Protein AF-A0A6V7PHU5-F1 (afdb_monomer)

Foldseek 3Di:
DVVVQVVLVVLQVLLVVLQVVQPKDFAQKGWDQPDDVQGIFIDGNDDPVPCPALQFGIKGFPLQWQWQLNLLVDPQRNVVSVVCVVVVNDDGLVSSLLVLLLLCLDPPRSCCSLNVSDDLADPALLRDDPVRLVVCPPHPSSVVSVVVNVVLVCCCVVPNQVSSVVSNVSDPPHRPDRDDSSSSVSSNVCLVLQWAWAQAQPCVSPVPDPVVVVVVVPVPDDDDDDDDDDDDDDDDDDDDDDDDDDPDPDPDPDDDDDDDDPPRDGTDITITHGRPVSNAAADQDAQWEKDFAQCCPRPVDHNMITIGGPVSVVVVVVVVVVVDPPPPDDDDDDDDGDDDDDDDDGRHYDGDDDDDDDDD

Mean predicted aligned error: 14.16 Å

Nearest PDB structures (foldseek):
  6ox4-assembly1_A  TM=7.941E-01  e=1.328E-10  Homo sapiens
  6v62-assembly1_A  TM=7.525E-01  e=9.491E-11  Homo sapiens
  1ozv-assembly2_B  TM=7.909E-01  e=5.094E-10  Pisum sativum
  2h2j-assembly1_A  TM=8.438E-01  e=8.383E-09  Pisum sativum
  1ozv-assembly4_A  TM=7.912E-01  e=2.297E-08  Pisum sativum

Solvent-accessible surface area (backbone atoms only — not comparable to full-atom values): 22426 Å² total; per-residue (Å²): 109,69,73,56,53,56,49,51,50,52,39,47,53,47,23,53,52,50,40,43,76,65,61,30,42,67,44,55,32,50,75,44,78,61,51,93,91,59,42,58,29,31,37,72,74,54,58,81,92,72,55,90,60,89,36,58,30,33,39,31,38,52,88,64,32,53,28,37,69,52,47,44,63,32,88,79,55,6,69,61,50,41,54,37,38,77,71,66,73,44,53,60,69,52,44,43,32,51,50,50,39,42,44,72,55,39,86,82,34,89,55,41,44,59,62,71,62,48,82,91,74,63,96,50,73,84,65,47,52,71,68,65,44,54,74,35,62,94,41,70,64,36,56,51,40,54,53,48,51,52,51,52,53,49,48,35,72,78,43,49,50,62,52,46,53,59,67,45,66,77,44,97,71,66,51,90,69,80,89,51,70,66,49,53,54,46,26,49,50,48,48,80,73,32,48,39,79,40,64,39,52,54,61,72,80,51,62,72,64,74,77,61,63,64,55,73,78,53,82,81,72,85,88,89,88,88,82,89,83,89,89,88,86,81,88,88,85,83,87,86,83,89,86,80,97,68,97,63,92,72,84,78,85,78,87,76,94,75,80,98,64,90,71,84,66,72,58,46,74,41,65,24,37,39,80,70,68,51,33,40,42,76,55,81,71,47,48,23,35,71,51,65,32,69,76,12,85,84,75,72,46,53,43,18,37,32,36,31,33,46,74,37,53,56,51,49,54,53,51,52,56,73,74,38,98,79,74,88,87,85,86,80,89,83,90,87,75,81,83,82,88,86,90,80,88,59,37,8,46,64,88,86,86,85,91,87,87,84,82,136

pLDDT: mean 73.68, std 27.65, range [20.25, 98.5]

Radius of gyration: 24.49 Å; Cα contacts (8 Å, |Δi|>4): 394; chains: 1; bounding box: 58×61×69 Å

InterPro domains:
  IPR046341 SET domain superfamily [SSF82199] (11-303)
  IPR050600 SETD3/SETD6 methyltransferase [PTHR13271] (10-287)

Structure (mmCIF, N/CA/C/O backbone):
data_AF-A0A6V7PHU5-F1
#
_entry.id   AF-A0A6V7PHU5-F1
#
loop_
_atom_site.group_PDB
_atom_site.id
_atom_site.type_symbol
_atom_site.label_atom_id
_atom_site.label_alt_id
_atom_site.label_comp_id
_atom_site.label_asym_id
_atom_site.label_entity_id
_atom_site.label_seq_id
_atom_site.pdbx_PDB_ins_code
_atom_site.Cartn_x
_atom_site.Cartn_y
_atom_site.Cartn_z
_atom_site.occupancy
_atom_site.B_iso_or_equiv
_atom_site.auth_seq_id
_atom_site.auth_comp_id
_atom_site.auth_asym_id
_atom_site.auth_atom_id
_atom_site.pdbx_PDB_model_num
ATOM 1 N N . MET A 1 1 ? 17.176 10.439 17.685 1.00 59.12 1 MET A N 1
ATOM 2 C CA . MET A 1 1 ? 17.247 11.063 16.346 1.00 59.12 1 MET A CA 1
ATOM 3 C C . MET A 1 1 ? 18.273 10.377 15.452 1.00 59.12 1 MET A C 1
ATOM 5 O O . MET A 1 1 ? 17.828 9.813 14.472 1.00 59.12 1 MET A O 1
ATOM 9 N N . MET A 1 2 ? 19.579 10.328 15.770 1.00 60.38 2 MET A N 1
ATOM 10 C CA . MET A 1 2 ? 20.547 9.601 14.912 1.00 60.38 2 MET A CA 1
ATOM 11 C C . MET A 1 2 ? 20.243 8.097 14.779 1.00 60.38 2 MET A C 1
ATOM 13 O O . MET A 1 2 ? 20.109 7.617 13.667 1.00 60.38 2 MET A O 1
ATOM 17 N N . ALA A 1 3 ? 19.981 7.397 15.889 1.00 65.62 3 ALA A N 1
ATOM 18 C CA . ALA A 1 3 ? 19.665 5.962 15.861 1.00 65.62 3 ALA A CA 1
ATOM 19 C C . ALA A 1 3 ? 18.387 5.591 15.076 1.00 65.62 3 ALA A C 1
ATOM 21 O O . ALA A 1 3 ? 18.269 4.469 14.602 1.00 65.62 3 ALA A O 1
ATOM 22 N N . ASP A 1 4 ? 17.438 6.523 14.954 1.00 72.38 4 ASP A N 1
ATOM 23 C CA . ASP A 1 4 ? 16.173 6.306 14.237 1.00 72.38 4 ASP A CA 1
ATOM 24 C C . ASP A 1 4 ? 16.381 6.484 12.725 1.00 72.38 4 ASP A C 1
ATOM 26 O O . ASP A 1 4 ? 15.939 5.669 11.926 1.00 72.38 4 ASP A O 1
ATOM 30 N N . ALA A 1 5 ? 17.179 7.489 12.340 1.00 76.94 5 ALA A N 1
ATOM 31 C CA . ALA A 1 5 ? 17.596 7.695 10.956 1.00 76.94 5 ALA A CA 1
ATOM 32 C C . ALA A 1 5 ? 18.482 6.549 10.436 1.00 76.94 5 ALA A C 1
ATOM 34 O O . ALA A 1 5 ? 18.317 6.124 9.296 1.00 76.94 5 ALA A O 1
ATOM 35 N N . ASP A 1 6 ? 19.384 6.024 11.271 1.00 81.94 6 ASP A N 1
ATOM 36 C CA . ASP A 1 6 ? 20.228 4.877 10.914 1.00 81.94 6 ASP A CA 1
ATOM 37 C C . ASP A 1 6 ? 19.390 3.598 10.723 1.00 81.94 6 ASP A C 1
ATOM 39 O O . ASP A 1 6 ? 19.665 2.793 9.830 1.00 81.94 6 ASP A O 1
ATOM 43 N N . LEU A 1 7 ? 18.340 3.419 11.534 1.00 87.50 7 LEU A N 1
ATOM 44 C CA . LEU A 1 7 ? 17.407 2.300 11.407 1.00 87.50 7 LEU A CA 1
ATOM 45 C C . LEU A 1 7 ? 16.545 2.414 10.143 1.00 87.50 7 LEU A C 1
ATOM 47 O O . LEU A 1 7 ? 16.369 1.424 9.433 1.00 87.50 7 LEU A O 1
ATOM 51 N N . ASP A 1 8 ? 16.018 3.602 9.857 1.00 89.31 8 ASP A N 1
ATOM 52 C CA . ASP A 1 8 ? 15.221 3.870 8.658 1.00 89.31 8 ASP A CA 1
ATOM 53 C C . ASP A 1 8 ? 16.038 3.691 7.375 1.00 89.31 8 ASP A C 1
ATOM 55 O O . ASP A 1 8 ? 15.545 3.110 6.407 1.00 89.31 8 ASP A O 1
ATOM 59 N N . GLU A 1 9 ? 17.305 4.107 7.377 1.00 91.31 9 GLU A N 1
ATOM 60 C CA . GLU A 1 9 ? 18.215 3.857 6.259 1.00 91.31 9 GLU A CA 1
ATOM 61 C C . GLU A 1 9 ? 18.495 2.356 6.093 1.00 91.31 9 GLU A C 1
ATOM 63 O O . GLU A 1 9 ? 18.440 1.839 4.979 1.00 91.31 9 GLU A O 1
ATOM 68 N N . ALA A 1 10 ? 18.719 1.613 7.184 1.00 94.50 10 ALA A N 1
ATOM 69 C CA . ALA A 1 10 ? 18.913 0.164 7.111 1.00 94.50 10 ALA A CA 1
ATOM 70 C C . ALA A 1 10 ? 17.682 -0.560 6.534 1.00 94.50 10 ALA A C 1
ATOM 72 O O . ALA A 1 10 ? 17.822 -1.421 5.661 1.00 94.50 10 ALA A O 1
ATOM 73 N N . LYS A 1 11 ? 16.472 -0.183 6.969 1.00 95.50 11 LYS A N 1
ATOM 74 C CA . LYS A 1 11 ? 15.214 -0.704 6.409 1.00 95.50 11 LYS A CA 1
ATOM 75 C C . LYS A 1 11 ? 15.066 -0.355 4.933 1.00 95.50 11 LYS A C 1
ATOM 77 O O . LYS A 1 11 ? 14.688 -1.219 4.145 1.00 95.50 11 LYS A O 1
ATOM 82 N N . LEU A 1 12 ? 15.397 0.878 4.548 1.00 96.44 12 LEU A N 1
ATOM 83 C CA . LEU A 1 12 ? 15.360 1.313 3.156 1.00 96.44 12 LEU A CA 1
ATOM 84 C C . LEU A 1 12 ? 16.300 0.467 2.290 1.00 96.44 12 LEU A C 1
ATOM 86 O O . LEU A 1 12 ? 15.887 -0.007 1.237 1.00 96.44 12 LEU A O 1
ATOM 90 N N . GLN A 1 13 ? 17.534 0.221 2.733 1.00 96.88 13 GLN A N 1
ATOM 91 C CA . GLN A 1 13 ? 18.480 -0.614 1.986 1.00 96.88 13 GLN A CA 1
ATOM 92 C C . GLN A 1 13 ? 17.975 -2.053 1.818 1.00 96.88 13 GLN A C 1
ATOM 94 O O . GLN A 1 13 ? 18.070 -2.610 0.723 1.00 96.88 13 GLN A O 1
ATOM 99 N N . LEU A 1 14 ? 17.385 -2.640 2.865 1.00 97.62 14 LEU A N 1
ATOM 100 C CA . LEU A 1 14 ? 16.760 -3.964 2.783 1.00 97.62 14 LEU A CA 1
ATOM 101 C C . LEU A 1 14 ? 15.585 -3.979 1.799 1.00 97.62 14 LEU A C 1
ATOM 103 O O . LEU A 1 14 ? 15.479 -4.898 0.988 1.00 97.62 14 LEU A O 1
ATOM 107 N N . PHE A 1 15 ? 14.734 -2.952 1.827 1.00 98.38 15 PHE A N 1
ATOM 108 C CA . PHE A 1 15 ? 13.633 -2.805 0.880 1.00 98.38 15 PHE A CA 1
ATOM 109 C C . PHE A 1 15 ? 14.128 -2.686 -0.567 1.00 98.38 15 PHE A C 1
ATOM 111 O O . PHE A 1 15 ? 13.607 -3.369 -1.443 1.00 98.38 15 PHE A O 1
ATOM 118 N N . LEU A 1 16 ? 15.151 -1.867 -0.832 1.00 97.81 16 LEU A N 1
ATOM 119 C CA . LEU A 1 16 ? 15.702 -1.688 -2.180 1.00 97.81 16 LEU A CA 1
ATOM 120 C C . LEU A 1 16 ? 16.315 -2.987 -2.725 1.00 97.81 16 LEU A C 1
ATOM 122 O O . LEU A 1 16 ? 16.097 -3.325 -3.889 1.00 97.81 16 LEU A O 1
ATOM 126 N N . GLN A 1 17 ? 17.032 -3.739 -1.883 1.00 97.94 17 GLN A N 1
ATOM 127 C CA . GLN A 1 17 ? 17.564 -5.057 -2.245 1.00 97.94 17 GLN A CA 1
ATOM 128 C C . GLN A 1 17 ? 16.443 -6.056 -2.535 1.00 97.94 17 GLN A C 1
ATOM 130 O O . GLN A 1 17 ? 16.506 -6.780 -3.526 1.00 97.94 17 GLN A O 1
ATOM 135 N N . TRP A 1 18 ? 15.404 -6.075 -1.698 1.00 98.50 18 TRP A N 1
ATOM 136 C CA . TRP A 1 18 ? 14.235 -6.926 -1.896 1.00 98.50 18 TRP A CA 1
ATOM 137 C C . TRP A 1 18 ? 13.482 -6.574 -3.182 1.00 98.50 18 TRP A C 1
ATOM 139 O O . TRP A 1 18 ? 13.156 -7.469 -3.958 1.00 98.50 18 TRP A O 1
ATOM 149 N N . LEU A 1 19 ? 13.259 -5.286 -3.451 1.00 98.44 19 LEU A N 1
ATOM 150 C CA . LEU A 1 19 ? 12.593 -4.816 -4.664 1.00 98.44 19 LEU A CA 1
ATOM 151 C C . LEU A 1 19 ? 13.359 -5.285 -5.906 1.00 98.44 19 LEU A C 1
ATOM 153 O O . LEU A 1 19 ? 12.764 -5.860 -6.813 1.00 98.44 19 LEU A O 1
ATOM 157 N N . GLN A 1 20 ? 14.685 -5.118 -5.907 1.00 97.69 20 GLN A N 1
ATOM 158 C CA . GLN A 1 20 ? 15.542 -5.567 -7.002 1.00 97.69 20 GLN A CA 1
ATOM 159 C C . GLN A 1 20 ? 15.547 -7.091 -7.168 1.00 97.69 20 GLN A C 1
ATOM 161 O O . GLN A 1 20 ? 15.462 -7.589 -8.290 1.00 97.69 20 GLN A O 1
ATOM 166 N N . ALA A 1 21 ? 15.616 -7.842 -6.066 1.00 98.00 21 ALA A N 1
ATOM 167 C CA . ALA A 1 21 ? 15.585 -9.304 -6.091 1.00 98.00 21 ALA A CA 1
ATOM 168 C C . ALA A 1 21 ? 14.265 -9.864 -6.652 1.00 98.00 21 ALA A C 1
ATOM 170 O O . ALA A 1 21 ? 14.261 -10.955 -7.216 1.00 98.00 21 ALA A O 1
ATOM 171 N N . ASN A 1 22 ? 13.170 -9.105 -6.542 1.00 97.94 22 ASN A N 1
ATOM 172 C CA . ASN A 1 22 ? 11.853 -9.450 -7.084 1.00 97.94 22 ASN A CA 1
ATOM 173 C C . ASN A 1 22 ? 11.568 -8.801 -8.455 1.00 97.94 22 ASN A C 1
ATOM 175 O O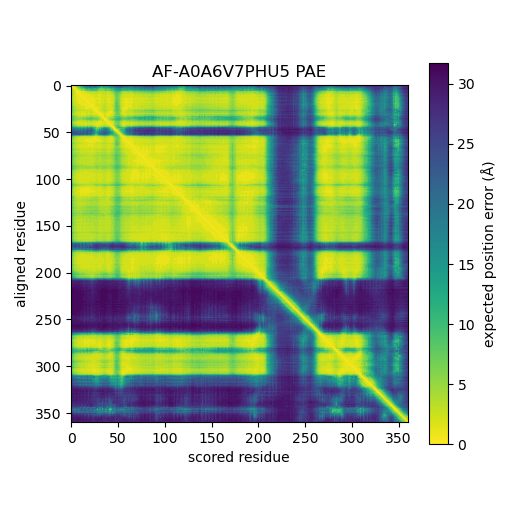 . ASN A 1 22 ? 10.419 -8.718 -8.880 1.00 97.94 22 ASN A O 1
ATOM 179 N N . GLY A 1 23 ? 12.605 -8.338 -9.163 1.00 97.50 23 GLY A N 1
ATOM 180 C CA . GLY A 1 23 ? 12.495 -7.833 -10.536 1.00 97.50 23 GLY A CA 1
ATOM 181 C C . GLY A 1 23 ? 12.097 -6.360 -10.660 1.00 97.50 23 GLY A C 1
ATOM 182 O O . GLY A 1 23 ? 11.906 -5.879 -11.774 1.00 97.50 23 GLY A O 1
ATOM 183 N N . GLY A 1 24 ? 11.985 -5.629 -9.550 1.00 97.69 24 GLY A N 1
ATOM 184 C CA . GLY A 1 24 ? 11.835 -4.179 -9.576 1.00 97.69 24 GLY A CA 1
ATOM 185 C C . GLY A 1 24 ? 13.127 -3.493 -10.028 1.00 97.69 24 GLY A C 1
ATOM 186 O O . GLY A 1 24 ? 14.218 -3.793 -9.550 1.00 97.69 24 GLY A O 1
ATOM 187 N N . GLU A 1 25 ? 13.020 -2.530 -10.935 1.00 96.50 25 GLU A N 1
ATOM 188 C CA . GLU A 1 25 ? 14.163 -1.812 -11.489 1.00 96.50 25 GLU A CA 1
ATOM 189 C C . GLU A 1 25 ? 14.069 -0.310 -11.232 1.00 96.50 25 GLU A C 1
ATOM 191 O O . GLU A 1 25 ? 13.102 0.348 -11.614 1.00 96.50 25 GLU A O 1
ATOM 196 N N . LEU A 1 26 ? 15.127 0.263 -10.659 1.00 93.12 26 LEU A N 1
ATOM 197 C CA . LEU A 1 26 ? 15.290 1.705 -10.472 1.00 93.12 26 LEU A CA 1
ATOM 198 C C . LEU A 1 26 ? 16.171 2.266 -11.597 1.00 93.12 26 LEU A C 1
ATOM 200 O O . LEU A 1 26 ? 17.396 2.136 -11.581 1.00 93.12 26 LEU A O 1
ATOM 204 N N . ARG A 1 27 ? 15.552 2.895 -12.599 1.00 91.81 27 ARG A N 1
ATOM 205 C CA . ARG A 1 27 ? 16.218 3.385 -13.818 1.00 91.81 27 ARG A CA 1
ATOM 206 C C . ARG A 1 27 ? 16.532 4.873 -13.718 1.00 91.81 27 ARG A C 1
ATOM 208 O O . ARG A 1 27 ? 15.762 5.724 -14.140 1.00 91.81 27 ARG A O 1
ATOM 215 N N . GLY A 1 28 ? 17.675 5.223 -13.137 1.00 86.69 28 GLY A N 1
ATOM 216 C CA . GLY A 1 28 ? 17.991 6.640 -12.927 1.00 86.69 28 GLY A CA 1
ATOM 217 C C . GLY A 1 28 ? 17.064 7.300 -11.895 1.00 86.69 28 GLY A C 1
ATOM 218 O O . GLY A 1 28 ? 16.821 8.508 -11.962 1.00 86.69 28 GLY A O 1
ATOM 219 N N . SER A 1 29 ? 16.561 6.508 -10.945 1.00 91.75 29 SER A N 1
ATOM 220 C CA . SER A 1 29 ? 15.842 6.960 -9.757 1.00 91.75 29 SER A CA 1
ATOM 221 C C . SER A 1 29 ? 16.346 6.258 -8.496 1.00 91.75 29 SER A C 1
ATOM 223 O O . SER A 1 29 ? 17.157 5.336 -8.559 1.00 91.75 29 SER A O 1
ATOM 225 N N . THR A 1 30 ? 15.907 6.743 -7.339 1.00 93.56 30 THR A N 1
ATOM 226 C CA . THR A 1 30 ? 16.123 6.123 -6.030 1.00 93.56 30 THR A CA 1
ATOM 227 C C . THR A 1 30 ? 15.024 6.565 -5.062 1.00 93.56 30 THR A C 1
ATOM 229 O O . THR A 1 30 ? 14.343 7.563 -5.313 1.00 93.56 30 THR A O 1
ATOM 232 N N . ILE A 1 31 ? 14.858 5.858 -3.947 1.00 94.31 31 ILE A N 1
ATOM 233 C CA . ILE A 1 31 ? 13.959 6.248 -2.856 1.00 94.31 31 ILE A CA 1
ATOM 234 C C . ILE A 1 31 ? 14.806 6.825 -1.727 1.00 94.31 31 ILE A C 1
ATOM 236 O O . ILE A 1 31 ? 15.869 6.298 -1.418 1.00 94.31 31 ILE A O 1
ATOM 240 N N . ARG A 1 32 ? 14.367 7.940 -1.136 1.00 91.81 32 ARG A N 1
ATOM 241 C CA . ARG A 1 32 ? 15.065 8.588 -0.014 1.00 91.81 32 ARG A CA 1
ATOM 242 C C . ARG A 1 32 ? 14.086 9.124 1.013 1.00 91.81 32 ARG A C 1
ATOM 244 O O . ARG A 1 32 ? 12.956 9.483 0.679 1.00 91.81 32 ARG A O 1
ATOM 251 N N . HIS A 1 33 ? 14.552 9.251 2.249 1.00 90.25 33 HIS A N 1
ATOM 252 C CA . HIS A 1 33 ? 13.805 9.923 3.303 1.00 90.25 33 HIS A CA 1
ATOM 253 C C . HIS A 1 33 ? 13.715 11.442 3.036 1.00 90.25 33 HIS A C 1
ATOM 255 O O . HIS A 1 33 ? 14.716 12.119 2.803 1.00 90.25 33 HIS A O 1
ATOM 261 N N . CYS A 1 34 ? 12.498 11.982 3.066 1.00 85.62 34 CYS A N 1
ATOM 262 C CA . CYS A 1 34 ? 12.117 13.370 2.771 1.00 85.62 34 CYS A CA 1
ATOM 263 C C . CYS A 1 34 ? 11.815 14.189 4.038 1.00 85.62 34 CYS A C 1
ATOM 265 O O . CYS A 1 34 ? 11.102 15.200 3.974 1.00 85.62 34 CYS A O 1
ATOM 267 N N . GLY A 1 35 ? 12.359 13.761 5.179 1.00 82.62 35 GLY A N 1
ATOM 268 C CA . GLY A 1 35 ? 12.111 14.360 6.484 1.00 82.62 35 GLY A CA 1
ATOM 269 C C . GLY A 1 35 ? 10.823 13.852 7.146 1.00 82.62 35 GLY A C 1
ATOM 270 O O . GLY A 1 35 ? 9.995 13.205 6.504 1.00 82.62 35 GLY A O 1
ATOM 271 N N . PRO A 1 36 ? 10.625 14.183 8.432 1.00 77.44 36 PRO A N 1
ATOM 272 C CA . PRO A 1 36 ? 9.606 13.555 9.275 1.00 77.44 36 PRO A CA 1
ATOM 273 C C . PRO A 1 36 ? 8.166 13.833 8.826 1.00 77.44 36 PRO A C 1
ATOM 275 O O . PRO A 1 36 ? 7.270 13.061 9.137 1.00 77.44 36 PRO A O 1
ATOM 278 N N . SER A 1 37 ? 7.923 14.922 8.090 1.00 76.00 37 SER A N 1
ATOM 279 C CA . SER A 1 37 ? 6.580 15.292 7.624 1.00 76.00 37 SER A CA 1
ATOM 280 C C . SER A 1 37 ? 6.157 14.610 6.323 1.00 76.00 37 SER A C 1
ATOM 282 O O . SER A 1 37 ? 4.971 14.608 6.007 1.00 76.00 37 SER A O 1
ATOM 284 N N . ARG A 1 38 ? 7.108 14.080 5.545 1.00 81.31 38 ARG A N 1
ATOM 285 C CA . ARG A 1 38 ? 6.850 13.499 4.216 1.00 81.31 38 ARG A CA 1
ATOM 286 C C . ARG A 1 38 ? 7.239 12.028 4.112 1.00 81.31 38 ARG A C 1
ATOM 288 O O . ARG A 1 38 ? 6.847 11.383 3.150 1.00 81.31 38 ARG A O 1
ATOM 295 N N . GLY A 1 39 ? 7.993 11.498 5.076 1.00 88.38 39 GLY A N 1
ATOM 296 C CA . GLY A 1 39 ? 8.467 10.117 5.034 1.00 88.38 39 GLY A CA 1
ATOM 297 C C . GLY A 1 39 ? 9.350 9.877 3.811 1.00 88.38 39 GLY A C 1
ATOM 298 O O . GLY A 1 39 ? 10.144 10.736 3.445 1.00 88.38 39 GLY A O 1
ATOM 299 N N . PHE A 1 40 ? 9.233 8.722 3.166 1.00 92.75 40 PHE A N 1
ATOM 300 C CA . PHE A 1 40 ? 10.020 8.383 1.978 1.00 92.75 40 PHE A CA 1
ATOM 301 C C . PHE A 1 40 ? 9.422 8.947 0.681 1.00 92.75 40 PHE A C 1
ATOM 303 O O . PHE A 1 40 ? 8.218 9.161 0.570 1.00 92.75 40 PHE A O 1
ATOM 310 N N . GLY A 1 41 ? 10.275 9.175 -0.318 1.00 92.94 41 GLY A N 1
ATOM 311 C CA . GLY A 1 41 ? 9.867 9.648 -1.638 1.00 92.94 41 GLY A CA 1
ATOM 312 C C . GLY A 1 41 ? 10.802 9.188 -2.750 1.00 92.94 41 GLY A C 1
ATOM 313 O O . GLY A 1 41 ? 11.985 8.936 -2.509 1.00 92.94 41 GLY A O 1
ATOM 314 N N . VAL A 1 42 ? 10.276 9.110 -3.974 1.00 92.81 42 VAL A N 1
ATOM 315 C CA . VAL A 1 42 ? 11.050 8.787 -5.184 1.00 92.81 42 VAL A CA 1
ATOM 316 C C . VAL A 1 42 ? 11.738 10.041 -5.738 1.00 92.81 42 VAL A C 1
ATOM 318 O O . VAL A 1 42 ? 11.130 11.104 -5.886 1.00 92.81 42 VAL A O 1
ATOM 321 N N . PHE A 1 43 ? 13.017 9.912 -6.088 1.00 90.06 43 PHE A N 1
ATOM 322 C CA . PHE A 1 43 ? 13.849 10.972 -6.655 1.00 90.06 43 PHE A CA 1
ATOM 323 C C . PHE A 1 43 ? 14.537 10.519 -7.936 1.00 90.06 43 PHE A C 1
ATOM 325 O O . PHE A 1 43 ? 15.012 9.392 -8.018 1.00 90.06 43 PHE A O 1
ATOM 332 N N . SER A 1 44 ? 14.682 11.431 -8.899 1.00 86.31 44 SER A N 1
ATOM 333 C CA . SER A 1 44 ? 15.579 11.218 -10.0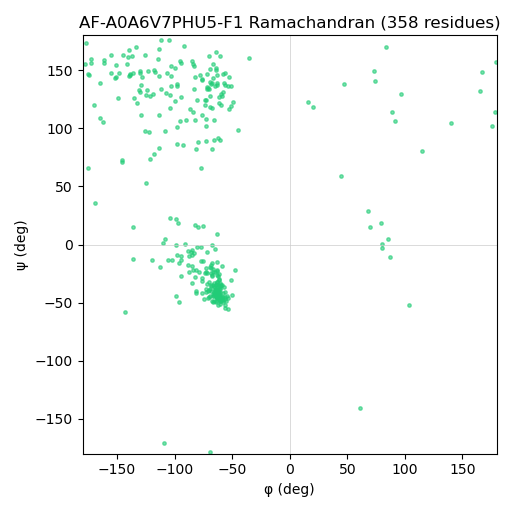40 1.00 86.31 44 SER A CA 1
ATOM 334 C C . SER A 1 44 ? 17.038 11.290 -9.584 1.00 86.31 44 SER A C 1
ATOM 336 O O . SER A 1 44 ? 17.415 12.210 -8.855 1.00 86.31 44 SER A O 1
ATOM 338 N N . THR A 1 45 ? 17.868 10.352 -10.037 1.00 81.81 45 THR A N 1
ATOM 339 C CA . THR A 1 45 ? 19.331 10.378 -9.851 1.00 81.81 45 THR A CA 1
ATOM 340 C C . THR A 1 45 ? 20.066 10.930 -11.070 1.00 81.81 45 THR A C 1
ATOM 342 O O . THR A 1 45 ? 21.260 11.209 -10.994 1.00 81.81 45 THR A O 1
ATOM 345 N N . SER A 1 46 ? 19.359 11.144 -12.184 1.00 65.75 46 SER A N 1
ATOM 346 C CA . SER A 1 46 ? 19.909 11.724 -13.409 1.00 65.75 46 SER A CA 1
ATOM 347 C C . SER A 1 46 ? 19.305 13.099 -13.703 1.00 65.75 46 SER A C 1
ATOM 349 O O . SER A 1 46 ? 18.127 13.364 -13.437 1.00 65.75 46 SER A O 1
ATOM 351 N N . LEU A 1 47 ? 20.123 14.002 -14.255 1.00 57.78 47 LEU A N 1
ATOM 352 C CA . LEU A 1 47 ? 19.619 15.247 -14.831 1.00 57.78 47 LEU A CA 1
ATOM 353 C C . LEU A 1 47 ? 18.806 14.905 -16.092 1.00 57.78 47 LEU A C 1
ATOM 355 O O . LEU A 1 47 ? 19.281 14.102 -16.899 1.00 57.78 47 LEU A O 1
ATOM 359 N N . PRO A 1 48 ? 17.644 15.546 -16.328 1.00 54.00 48 PRO A N 1
ATOM 360 C CA . PRO A 1 48 ? 16.788 15.273 -17.488 1.00 54.00 48 PRO A CA 1
ATOM 361 C C . PRO A 1 48 ? 17.520 15.295 -18.840 1.00 54.00 48 PRO A C 1
ATOM 363 O O . PRO A 1 48 ? 17.150 14.566 -19.750 1.00 54.00 48 PRO A O 1
ATOM 366 N N . ALA A 1 49 ? 18.576 16.108 -18.959 1.00 50.97 49 ALA A N 1
ATOM 367 C CA . ALA A 1 49 ? 19.378 16.267 -20.173 1.00 50.97 49 ALA A CA 1
ATOM 368 C C . ALA A 1 49 ? 20.352 15.105 -20.463 1.00 50.97 49 ALA A C 1
ATOM 370 O O . ALA A 1 49 ? 20.872 15.021 -21.571 1.00 50.97 49 ALA A O 1
ATOM 371 N N . HIS A 1 50 ? 20.611 14.228 -19.488 1.00 46.06 50 HIS A N 1
ATOM 372 C CA . HIS A 1 50 ? 21.518 13.080 -19.620 1.00 46.06 50 HIS A CA 1
ATOM 373 C C . HIS A 1 50 ? 20.788 11.737 -19.632 1.00 46.06 50 HIS A C 1
ATOM 375 O O . HIS A 1 50 ? 21.429 10.689 -19.710 1.00 46.06 50 HIS A O 1
ATOM 381 N N . ASN A 1 51 ? 19.455 11.752 -19.560 1.00 51.00 51 ASN A N 1
ATOM 382 C CA . ASN A 1 51 ? 18.681 10.535 -19.689 1.00 51.00 51 ASN A CA 1
ATOM 383 C C . ASN A 1 51 ? 18.565 10.190 -21.182 1.00 51.00 51 ASN A C 1
ATOM 385 O O . ASN A 1 51 ? 17.634 10.609 -21.861 1.00 51.00 51 ASN A O 1
ATOM 389 N N . ASN A 1 52 ? 19.546 9.446 -21.702 1.00 49.00 52 ASN A N 1
ATOM 390 C CA . ASN A 1 52 ? 19.505 8.876 -23.056 1.00 49.00 52 ASN A CA 1
ATOM 391 C C . ASN A 1 52 ? 18.427 7.780 -23.202 1.00 49.00 52 ASN A C 1
ATOM 393 O O . ASN A 1 52 ? 18.299 7.191 -24.274 1.00 49.00 52 ASN A O 1
ATOM 397 N N . GLY A 1 53 ? 17.696 7.473 -22.126 1.00 57.84 53 GLY A N 1
ATOM 398 C CA . GLY A 1 53 ? 16.605 6.516 -22.100 1.00 57.84 53 GLY A CA 1
ATOM 399 C C . GLY A 1 53 ? 15.237 7.141 -22.365 1.00 57.84 53 GLY A C 1
ATOM 400 O O . GLY A 1 53 ? 15.026 8.350 -22.344 1.00 57.84 53 GLY A O 1
ATOM 401 N N . ASP A 1 54 ? 14.273 6.253 -22.529 1.00 69.56 54 ASP A N 1
ATOM 402 C CA . ASP A 1 54 ? 12.873 6.472 -22.883 1.00 69.56 54 ASP A CA 1
ATOM 403 C C . ASP A 1 54 ? 12.027 7.281 -21.865 1.00 69.56 54 ASP A C 1
ATOM 405 O O . ASP A 1 54 ? 10.804 7.394 -22.009 1.00 69.56 54 ASP A O 1
ATOM 409 N N . GLY A 1 55 ? 12.670 7.862 -20.844 1.00 83.56 55 GLY A N 1
ATOM 410 C CA . GLY A 1 55 ? 12.069 8.599 -19.728 1.00 83.56 55 GLY A CA 1
ATOM 411 C C . GLY A 1 55 ? 11.506 7.723 -18.607 1.00 83.56 55 GLY A C 1
ATOM 412 O O . GLY A 1 55 ? 10.962 8.262 -17.645 1.00 83.56 55 GLY A O 1
ATOM 413 N N . VAL A 1 56 ? 11.625 6.399 -18.733 1.00 90.75 56 VAL A N 1
ATOM 414 C CA . VAL A 1 56 ? 11.219 5.420 -17.717 1.00 90.75 56 VAL A CA 1
ATOM 415 C C . VAL A 1 56 ? 12.219 5.450 -16.568 1.00 90.75 56 VAL A C 1
ATOM 417 O O . VAL A 1 56 ? 13.416 5.278 -16.792 1.00 90.75 56 VAL A O 1
ATOM 420 N N . VAL A 1 57 ? 11.722 5.674 -15.353 1.00 92.25 57 VAL A N 1
ATOM 421 C CA . VAL A 1 57 ? 12.542 5.847 -14.149 1.00 92.25 57 VAL A CA 1
ATOM 422 C C . VAL A 1 57 ? 12.401 4.734 -13.122 1.00 92.25 57 VAL A C 1
ATOM 424 O O . VAL A 1 57 ? 13.278 4.570 -12.276 1.00 92.25 57 VAL A O 1
ATOM 427 N N . MET A 1 58 ? 11.329 3.954 -13.189 1.00 95.12 58 MET A N 1
ATOM 428 C CA . MET A 1 58 ? 11.124 2.781 -12.346 1.00 95.12 58 MET A CA 1
ATOM 429 C C . MET A 1 58 ? 10.271 1.768 -13.103 1.00 95.12 58 MET A C 1
ATOM 431 O O . MET A 1 58 ? 9.371 2.181 -13.831 1.00 95.12 58 MET A O 1
ATOM 435 N N . VAL A 1 59 ? 10.538 0.479 -12.933 1.00 97.50 59 VAL A N 1
ATOM 436 C CA . VAL A 1 59 ? 9.734 -0.624 -13.477 1.00 97.50 59 VAL A CA 1
ATOM 437 C C . VAL A 1 59 ? 9.469 -1.610 -12.347 1.00 97.50 59 VAL A C 1
ATOM 439 O O . VAL A 1 59 ? 10.389 -1.947 -11.612 1.00 97.50 59 VAL A O 1
ATOM 442 N N . VAL A 1 60 ? 8.228 -2.055 -12.189 1.00 98.25 60 VAL A N 1
ATOM 443 C CA . VAL A 1 60 ? 7.810 -3.016 -11.165 1.00 98.25 60 VAL A CA 1
ATOM 444 C C . VAL A 1 60 ? 6.945 -4.084 -11.841 1.00 98.25 60 VAL A C 1
ATOM 446 O O . VAL A 1 60 ? 5.940 -3.730 -12.462 1.00 98.25 60 VAL A O 1
ATOM 449 N N . PRO A 1 61 ? 7.307 -5.377 -11.767 1.00 97.75 61 PRO A N 1
ATOM 450 C CA . PRO A 1 61 ? 6.461 -6.454 -12.271 1.00 97.75 61 PRO A CA 1
ATOM 451 C C . PRO A 1 61 ? 5.080 -6.425 -11.613 1.00 97.75 61 PRO A C 1
ATOM 453 O O . PRO A 1 61 ? 4.970 -6.224 -10.404 1.00 97.75 61 PRO A O 1
ATOM 456 N N . LEU A 1 62 ? 4.025 -6.664 -12.390 1.00 96.12 62 LEU A N 1
ATOM 457 C CA . LEU A 1 62 ? 2.657 -6.699 -11.872 1.00 96.12 62 LEU A CA 1
ATOM 458 C C . LEU A 1 62 ? 2.454 -7.819 -10.838 1.00 96.12 62 LEU A C 1
ATOM 460 O O . LEU A 1 62 ? 1.661 -7.652 -9.916 1.00 96.12 62 LEU A O 1
ATOM 464 N N . ASP A 1 63 ? 3.231 -8.905 -10.922 1.00 95.00 63 ASP A N 1
ATOM 465 C CA . ASP A 1 63 ? 3.203 -10.008 -9.949 1.00 95.00 63 ASP A CA 1
ATOM 466 C C . ASP A 1 63 ? 3.627 -9.581 -8.535 1.00 95.00 63 ASP A C 1
ATOM 468 O O . ASP A 1 63 ? 3.276 -10.261 -7.564 1.00 95.00 63 ASP A O 1
ATOM 472 N N . LEU A 1 64 ? 4.372 -8.472 -8.430 1.00 96.75 64 LEU A N 1
ATOM 473 C CA . LEU A 1 64 ? 4.839 -7.881 -7.176 1.00 96.75 64 LEU A CA 1
ATOM 474 C C . LEU A 1 64 ? 3.830 -6.881 -6.584 1.00 96.75 64 LEU A C 1
ATOM 476 O O . LEU A 1 64 ? 4.040 -6.378 -5.482 1.00 96.75 64 LEU A O 1
ATOM 480 N N . ALA A 1 65 ? 2.739 -6.573 -7.290 1.00 97.38 65 ALA A N 1
ATOM 481 C CA . ALA A 1 65 ? 1.670 -5.741 -6.753 1.00 97.38 65 ALA A CA 1
ATOM 482 C C . ALA A 1 65 ? 0.797 -6.533 -5.763 1.00 97.38 65 ALA A C 1
ATOM 484 O O . ALA A 1 65 ? 0.474 -7.702 -5.982 1.00 97.38 65 ALA A O 1
ATOM 485 N N . ILE A 1 66 ? 0.363 -5.875 -4.687 1.00 98.19 66 ILE A N 1
ATOM 486 C CA . ILE A 1 66 ? -0.642 -6.411 -3.763 1.00 98.19 66 ILE A CA 1
ATOM 487 C C . ILE A 1 66 ? -2.011 -5.975 -4.272 1.00 98.19 66 ILE A C 1
ATOM 489 O O . ILE A 1 66 ? -2.383 -4.806 -4.155 1.00 98.19 66 ILE A O 1
ATOM 493 N N . THR A 1 67 ? -2.759 -6.919 -4.833 1.00 97.50 67 THR A N 1
ATOM 494 C CA . THR A 1 67 ? -4.078 -6.687 -5.433 1.00 97.50 67 THR A CA 1
ATOM 495 C C . THR A 1 67 ? -5.052 -7.800 -5.035 1.00 97.50 67 THR A C 1
ATOM 497 O O . THR A 1 67 ? -4.598 -8.879 -4.636 1.00 97.50 67 THR A O 1
ATOM 500 N N . PRO A 1 68 ? -6.380 -7.611 -5.169 1.00 96.62 68 PRO A N 1
ATOM 501 C CA . PRO A 1 68 ? -7.364 -8.607 -4.743 1.00 96.62 68 PRO A CA 1
ATOM 502 C C . PRO A 1 68 ? -7.132 -9.964 -5.413 1.00 96.62 68 PRO A C 1
ATOM 504 O O . PRO A 1 68 ? -7.058 -10.986 -4.738 1.00 96.62 68 PRO A O 1
ATOM 507 N N . MET A 1 69 ? -6.882 -9.977 -6.728 1.00 94.31 69 MET A N 1
ATOM 508 C CA . MET A 1 69 ? -6.602 -11.207 -7.475 1.00 94.31 69 MET A CA 1
ATOM 509 C C . MET A 1 69 ? -5.354 -11.946 -6.967 1.00 94.31 69 MET A C 1
ATOM 511 O O . MET A 1 69 ? -5.355 -13.172 -6.925 1.00 94.31 69 MET A O 1
ATOM 515 N N . ARG A 1 70 ? -4.309 -11.229 -6.531 1.00 94.06 70 ARG A N 1
ATOM 516 C CA . ARG A 1 70 ? -3.080 -11.837 -6.004 1.00 94.06 70 ARG A CA 1
ATOM 517 C C . ARG A 1 70 ? -3.317 -12.425 -4.620 1.00 94.06 70 ARG A C 1
ATOM 519 O O . ARG A 1 70 ? -2.860 -13.531 -4.361 1.00 94.06 70 ARG A O 1
ATOM 526 N N . VAL A 1 71 ? -4.112 -11.755 -3.782 1.00 95.88 71 VAL A N 1
ATOM 527 C CA . VAL A 1 71 ? -4.558 -12.304 -2.489 1.00 95.88 71 VAL A CA 1
ATOM 528 C C . VAL A 1 71 ? -5.400 -13.564 -2.695 1.00 95.88 71 VAL A C 1
ATOM 530 O O . VAL A 1 71 ? -5.194 -14.567 -2.018 1.00 95.88 71 VAL A O 1
ATOM 533 N N . LEU A 1 72 ? -6.318 -13.551 -3.664 1.00 95.50 72 LEU A N 1
ATOM 534 C CA . LEU A 1 72 ? -7.143 -14.713 -3.997 1.00 95.50 72 LEU A CA 1
ATOM 535 C C . LEU A 1 72 ? -6.330 -15.860 -4.607 1.00 95.50 72 LEU A C 1
ATOM 537 O O . LEU A 1 72 ? -6.747 -17.007 -4.486 1.00 95.50 72 LEU A O 1
ATOM 541 N N . GLN A 1 73 ? -5.194 -15.587 -5.249 1.00 93.56 73 GLN A N 1
ATOM 542 C CA . GLN A 1 73 ? -4.270 -16.593 -5.785 1.00 93.56 73 GLN A CA 1
ATOM 543 C C . GLN A 1 73 ? -3.232 -17.073 -4.762 1.00 93.56 73 GLN A C 1
ATOM 545 O O . GLN A 1 73 ? -2.533 -18.049 -5.038 1.00 93.56 73 GLN A O 1
ATOM 550 N N . ASP A 1 74 ? -3.125 -16.418 -3.604 1.00 93.31 74 ASP A N 1
ATOM 551 C CA . ASP A 1 74 ? -2.150 -16.781 -2.582 1.00 93.31 74 ASP A CA 1
ATOM 552 C C . ASP A 1 74 ? -2.354 -18.246 -2.141 1.00 93.31 74 ASP A C 1
ATOM 554 O O . ASP A 1 74 ? -3.487 -18.646 -1.848 1.00 93.31 74 ASP A O 1
ATOM 558 N N . PRO A 1 75 ? -1.298 -19.076 -2.088 1.00 90.88 75 PRO A N 1
ATOM 559 C CA . PRO A 1 75 ? -1.444 -20.486 -1.734 1.00 90.88 75 PRO A CA 1
ATOM 560 C C . PRO A 1 75 ? -2.009 -20.719 -0.329 1.00 90.88 75 PRO A C 1
ATOM 562 O O . PRO A 1 75 ? -2.682 -21.726 -0.107 1.00 90.88 75 PRO A O 1
ATOM 565 N N . PHE A 1 76 ? -1.746 -19.804 0.608 1.00 88.06 76 PHE A N 1
ATOM 566 C CA . PHE A 1 76 ? -2.120 -19.945 2.012 1.00 88.06 76 PHE A CA 1
ATOM 567 C C . PHE A 1 76 ? -3.443 -19.237 2.313 1.00 88.06 76 PHE A C 1
ATOM 569 O O . PHE A 1 76 ? -4.351 -19.832 2.888 1.00 88.06 76 PHE A O 1
ATOM 576 N N . LEU A 1 77 ? -3.578 -17.975 1.903 1.00 92.19 77 LEU A N 1
ATOM 577 C CA . LEU A 1 77 ? -4.754 -17.146 2.178 1.00 92.19 77 LEU A CA 1
ATOM 578 C C . LEU A 1 77 ? -5.868 -17.358 1.151 1.00 92.19 77 LEU A C 1
ATOM 580 O O . LEU A 1 77 ? -7.052 -17.306 1.491 1.00 92.19 77 LEU A O 1
ATOM 584 N N . GLY A 1 78 ? -5.500 -17.642 -0.098 1.00 94.19 78 GLY A N 1
ATOM 585 C CA . GLY A 1 78 ? -6.407 -17.714 -1.238 1.00 94.19 78 GLY A CA 1
ATOM 586 C C . GLY A 1 78 ? -7.599 -18.654 -1.049 1.00 94.19 78 GLY A C 1
ATOM 587 O O . GLY A 1 78 ? -8.712 -18.220 -1.333 1.00 94.19 78 GLY A O 1
ATOM 588 N N . PRO A 1 79 ? -7.452 -19.901 -0.550 1.00 94.12 79 PRO A N 1
ATOM 589 C CA . PRO A 1 79 ? -8.592 -20.804 -0.374 1.00 94.12 79 PRO A CA 1
ATOM 590 C C . PRO A 1 79 ? -9.703 -20.222 0.504 1.00 94.12 79 PRO A C 1
ATOM 592 O O . PRO A 1 79 ? -10.873 -20.258 0.125 1.00 94.12 79 PRO A O 1
ATOM 595 N N . ARG A 1 80 ? -9.338 -19.647 1.654 1.00 94.06 80 ARG A N 1
ATOM 596 C CA . ARG A 1 80 ? -10.308 -19.078 2.591 1.00 94.06 80 ARG A CA 1
ATOM 597 C C . ARG A 1 80 ? -10.842 -17.735 2.105 1.00 94.06 80 ARG A C 1
ATOM 599 O O . ARG A 1 80 ? -12.046 -17.502 2.175 1.00 94.06 80 ARG A O 1
ATOM 606 N N . CYS A 1 81 ? -9.972 -16.886 1.565 1.00 95.94 81 CYS A N 1
ATOM 607 C CA . CYS A 1 81 ? -10.359 -15.604 0.986 1.00 95.94 81 CYS A CA 1
ATOM 608 C C . CYS A 1 81 ? -11.323 -15.766 -0.202 1.00 95.94 81 CYS A C 1
ATOM 610 O O . CYS A 1 81 ? -12.300 -15.030 -0.271 1.00 95.94 81 CYS A O 1
ATOM 612 N N . ARG A 1 82 ? -11.117 -16.752 -1.089 1.00 96.88 82 ARG A N 1
ATOM 613 C CA . ARG A 1 82 ? -12.039 -17.043 -2.204 1.00 96.88 82 ARG A CA 1
ATOM 614 C C . ARG A 1 82 ? -13.430 -17.421 -1.715 1.00 96.88 82 ARG A C 1
ATOM 616 O O . ARG A 1 82 ? -14.392 -16.817 -2.168 1.00 96.88 82 ARG A O 1
ATOM 623 N N . ALA A 1 83 ? -13.530 -18.333 -0.746 1.00 96.56 83 ALA A N 1
ATOM 624 C CA . ALA A 1 83 ? -14.823 -18.720 -0.181 1.00 96.56 83 ALA A CA 1
ATOM 625 C C . ALA A 1 83 ? -15.573 -17.509 0.404 1.00 96.56 83 ALA A C 1
ATOM 627 O O . ALA A 1 83 ? -16.733 -17.274 0.085 1.00 96.56 83 ALA A O 1
ATOM 628 N N . LEU A 1 84 ? -14.885 -16.684 1.201 1.00 95.88 84 LEU A N 1
ATOM 629 C CA . LEU A 1 84 ? -15.478 -15.478 1.784 1.00 95.88 84 LEU A CA 1
ATOM 630 C C . LEU A 1 84 ? -15.878 -14.440 0.723 1.00 95.88 84 LEU A C 1
ATOM 632 O O . LEU A 1 84 ? -16.865 -13.730 0.904 1.00 95.88 84 LEU A O 1
ATOM 636 N N . PHE A 1 85 ? -15.110 -14.321 -0.359 1.00 96.06 85 PHE A N 1
ATOM 637 C CA . PHE A 1 85 ? -15.399 -13.394 -1.450 1.00 96.06 85 PHE A CA 1
ATOM 638 C C . PHE A 1 85 ? -16.624 -13.849 -2.258 1.00 96.06 85 PHE A C 1
ATOM 640 O O . PHE A 1 85 ? -17.536 -13.061 -2.486 1.00 96.06 85 PHE A O 1
ATOM 647 N N . GLU A 1 86 ? -16.701 -15.136 -2.609 1.00 96.38 86 GLU A N 1
ATOM 648 C CA . GLU A 1 86 ? -17.840 -15.741 -3.319 1.00 96.38 86 GLU A CA 1
ATOM 649 C C . GLU A 1 86 ? -19.144 -15.678 -2.508 1.00 96.38 86 GLU A C 1
ATOM 651 O O . GLU A 1 86 ? -20.222 -15.483 -3.066 1.00 96.38 86 GLU A O 1
ATOM 656 N N . GLU A 1 87 ? -19.051 -15.788 -1.181 1.00 95.69 87 GLU A N 1
ATOM 657 C CA . GLU A 1 87 ? -20.177 -15.602 -0.256 1.00 95.69 87 GLU A CA 1
ATOM 658 C C . GLU A 1 87 ? -20.629 -14.133 -0.132 1.00 95.69 87 GLU A C 1
ATOM 660 O O . GLU A 1 87 ? -21.620 -13.852 0.545 1.00 95.69 87 GLU A O 1
ATOM 665 N N . GLY A 1 88 ? -19.906 -13.181 -0.734 1.00 93.94 88 GLY A N 1
ATOM 666 C CA . GLY A 1 88 ? -20.144 -11.743 -0.575 1.00 93.94 88 GLY A CA 1
ATOM 667 C C . GLY A 1 88 ? -19.794 -11.224 0.822 1.00 93.94 88 GLY A C 1
ATOM 668 O O . GLY A 1 88 ? -20.194 -10.126 1.208 1.00 93.94 88 GLY A O 1
ATOM 669 N N . ASN A 1 89 ? -19.055 -12.013 1.608 1.00 92.94 89 ASN A N 1
ATOM 670 C CA . ASN A 1 89 ? -18.640 -11.630 2.945 1.00 92.94 89 ASN A CA 1
ATOM 671 C C . ASN A 1 89 ? -17.485 -10.628 2.900 1.00 92.94 89 ASN A C 1
ATOM 673 O O . ASN A 1 89 ? -17.392 -9.800 3.798 1.00 92.94 89 ASN A O 1
ATOM 677 N N . ILE A 1 90 ? -16.598 -10.662 1.913 1.00 94.94 90 ILE A N 1
ATOM 678 C CA . ILE A 1 90 ? -15.486 -9.706 1.810 1.00 94.94 90 ILE A CA 1
ATOM 679 C C . ILE A 1 90 ? -15.421 -9.107 0.408 1.00 94.94 90 ILE A C 1
ATOM 681 O O . ILE A 1 90 ? -15.765 -9.780 -0.556 1.00 94.94 90 ILE A O 1
ATOM 685 N N . ASP A 1 91 ? -14.987 -7.851 0.313 1.00 95.94 91 ASP A N 1
ATOM 686 C CA . ASP A 1 91 ? -14.780 -7.138 -0.948 1.00 95.94 91 ASP A CA 1
ATOM 687 C C . ASP A 1 91 ? -13.281 -7.022 -1.286 1.00 95.94 91 ASP A C 1
ATOM 689 O O . ASP A 1 91 ? -12.404 -7.417 -0.507 1.00 95.94 91 ASP A O 1
ATOM 693 N N . ASP A 1 92 ? -12.983 -6.463 -2.458 1.00 96.25 92 ASP A N 1
ATOM 694 C CA . ASP A 1 92 ? -11.624 -6.272 -2.978 1.00 96.25 92 ASP A CA 1
ATOM 695 C C . ASP A 1 92 ? -10.710 -5.502 -2.020 1.00 96.25 92 ASP A C 1
ATOM 697 O O . ASP A 1 92 ? -9.563 -5.878 -1.759 1.00 96.25 92 ASP A O 1
ATOM 701 N N . ARG A 1 93 ? -11.239 -4.425 -1.441 1.00 96.44 93 ARG A N 1
ATOM 702 C CA . ARG A 1 93 ? -10.517 -3.598 -0.477 1.00 96.44 93 ARG A CA 1
ATOM 703 C C . ARG A 1 93 ? -10.181 -4.395 0.775 1.00 96.44 93 ARG A C 1
ATOM 705 O O . ARG A 1 93 ? -9.058 -4.322 1.284 1.00 96.44 93 ARG A O 1
ATOM 712 N N . PHE A 1 94 ? -11.147 -5.147 1.288 1.00 96.69 94 PHE A N 1
ATOM 713 C CA . PHE A 1 94 ? -10.968 -5.902 2.510 1.00 96.69 94 PHE A CA 1
ATOM 714 C C . PHE A 1 94 ? -10.002 -7.077 2.318 1.00 96.69 94 PHE A C 1
ATOM 716 O O . PHE A 1 94 ? -9.213 -7.344 3.223 1.00 96.69 94 PHE A O 1
ATOM 723 N N . LEU A 1 95 ? -9.952 -7.693 1.129 1.00 97.81 95 LEU A N 1
ATOM 724 C CA . LEU A 1 95 ? -8.917 -8.671 0.762 1.00 97.81 95 LEU A CA 1
ATOM 725 C C . LEU A 1 95 ? -7.502 -8.104 0.934 1.00 97.81 95 LEU A C 1
ATOM 727 O O . LEU A 1 95 ? -6.658 -8.732 1.575 1.00 97.81 95 LEU A O 1
ATOM 731 N N . ILE A 1 96 ? -7.249 -6.899 0.415 1.00 98.31 96 ILE A N 1
ATOM 732 C CA . ILE A 1 96 ? -5.941 -6.241 0.550 1.00 98.31 96 ILE A CA 1
ATOM 733 C C . ILE A 1 96 ? -5.636 -5.938 2.022 1.00 98.31 96 ILE A C 1
ATOM 735 O O . ILE A 1 96 ? -4.527 -6.200 2.486 1.00 98.31 96 ILE A O 1
ATOM 739 N N . MET A 1 97 ? -6.608 -5.424 2.784 1.00 98.19 97 MET A N 1
ATOM 740 C CA . MET A 1 97 ? -6.403 -5.129 4.208 1.00 98.19 97 MET A CA 1
ATOM 741 C C . MET A 1 97 ? -6.103 -6.394 5.027 1.00 98.19 97 MET A C 1
ATOM 743 O O . MET A 1 97 ? -5.201 -6.366 5.863 1.00 98.19 97 MET A O 1
ATOM 747 N N . LEU A 1 98 ? -6.803 -7.507 4.770 1.00 96.75 98 LEU A N 1
ATOM 748 C CA . LEU A 1 98 ? -6.537 -8.796 5.419 1.00 96.75 98 LEU A CA 1
ATOM 749 C C . LEU A 1 98 ? -5.128 -9.299 5.096 1.00 96.75 98 LEU A C 1
ATOM 751 O O . LEU A 1 98 ? -4.398 -9.684 6.008 1.00 96.75 98 LEU A O 1
ATOM 755 N N . PHE A 1 99 ? -4.722 -9.233 3.827 1.00 97.25 99 PHE A N 1
ATOM 756 C CA . PHE A 1 99 ? -3.375 -9.612 3.403 1.00 97.25 99 PHE A CA 1
ATOM 757 C C . PHE A 1 99 ? -2.297 -8.795 4.125 1.00 97.25 99 PHE A C 1
ATOM 759 O O . PHE A 1 99 ? -1.378 -9.362 4.713 1.00 97.25 99 PHE A O 1
ATOM 766 N N . LEU A 1 100 ? -2.447 -7.465 4.152 1.00 97.81 100 LEU A N 1
ATOM 767 C CA . LEU A 1 100 ? -1.521 -6.565 4.843 1.00 97.81 100 LEU A CA 1
ATOM 768 C C . LEU A 1 100 ? -1.408 -6.893 6.337 1.00 97.81 100 LEU A C 1
ATOM 770 O O . LEU A 1 100 ? -0.305 -6.878 6.883 1.00 97.81 100 LEU A O 1
ATOM 774 N N . MET A 1 101 ? -2.528 -7.190 7.004 1.00 96.00 101 MET A N 1
ATOM 775 C CA . MET A 1 101 ? -2.524 -7.561 8.421 1.00 96.00 101 MET A CA 1
ATOM 776 C C . MET A 1 101 ? -1.820 -8.895 8.662 1.00 96.00 101 MET A C 1
ATOM 778 O O . MET A 1 101 ? -0.947 -8.966 9.529 1.00 96.00 101 MET A O 1
ATOM 782 N N . VAL A 1 102 ? -2.174 -9.936 7.905 1.00 94.56 102 VAL A N 1
ATOM 783 C CA . VAL A 1 102 ? -1.601 -11.274 8.096 1.00 94.56 102 VAL A CA 1
ATOM 784 C C . VAL A 1 102 ? -0.100 -11.261 7.814 1.00 94.56 102 VAL A C 1
ATOM 786 O O . VAL A 1 102 ? 0.678 -11.708 8.655 1.00 94.56 102 VAL A O 1
ATOM 789 N N . GLU A 1 103 ? 0.336 -10.679 6.694 1.00 94.62 103 GLU A N 1
ATOM 790 C CA . GLU A 1 103 ? 1.762 -10.598 6.353 1.00 94.62 103 GLU A CA 1
ATOM 791 C C . GLU A 1 103 ? 2.560 -9.751 7.354 1.00 94.62 103 GLU A C 1
ATOM 793 O O . GLU A 1 103 ? 3.695 -10.088 7.680 1.00 94.62 103 GLU A O 1
ATOM 798 N N . ARG A 1 104 ? 1.972 -8.683 7.910 1.00 93.00 104 ARG A N 1
ATOM 799 C CA . ARG A 1 104 ? 2.628 -7.870 8.948 1.00 93.00 104 ARG A CA 1
ATOM 800 C C . ARG A 1 104 ? 2.832 -8.638 10.253 1.00 93.00 104 ARG A C 1
ATOM 802 O O . ARG A 1 104 ? 3.808 -8.389 10.961 1.00 93.00 104 ARG A O 1
ATOM 809 N N . LEU A 1 105 ? 1.897 -9.517 10.604 1.00 91.12 105 LEU A N 1
ATOM 810 C CA . LEU A 1 105 ? 1.958 -10.320 11.825 1.00 91.12 105 LEU A CA 1
ATOM 811 C C . LEU A 1 105 ? 2.804 -11.587 11.649 1.00 91.12 105 LEU A C 1
ATOM 813 O O . LEU A 1 105 ? 3.313 -12.120 12.636 1.00 91.12 105 LEU A O 1
ATOM 817 N N . ARG A 1 106 ? 2.985 -12.054 10.413 1.00 89.19 106 ARG A N 1
ATOM 818 C CA . ARG A 1 106 ? 3.771 -13.236 10.059 1.00 89.19 106 ARG A CA 1
ATOM 819 C C . ARG A 1 106 ? 5.276 -12.973 10.205 1.00 89.19 106 ARG A C 1
ATOM 821 O O . ARG A 1 106 ? 5.838 -12.057 9.610 1.00 89.19 106 ARG A O 1
ATOM 828 N N . SER A 1 107 ? 5.958 -13.805 10.992 1.00 86.75 107 SER A N 1
ATOM 829 C CA . SER A 1 107 ? 7.380 -13.617 11.332 1.00 86.75 107 SER A CA 1
ATOM 830 C C . SER A 1 107 ? 8.334 -13.893 10.160 1.00 86.75 107 SER A C 1
ATOM 832 O O . SER A 1 107 ? 9.351 -13.218 10.013 1.00 86.75 107 SER A O 1
ATOM 834 N N . ASN A 1 108 ? 7.979 -14.854 9.309 1.00 87.75 108 ASN A N 1
ATOM 835 C CA . ASN A 1 108 ? 8.681 -15.306 8.104 1.00 87.75 108 ASN A CA 1
ATOM 836 C C . ASN A 1 108 ? 8.094 -14.701 6.811 1.00 87.75 108 ASN A C 1
ATOM 838 O O . ASN A 1 108 ? 8.278 -15.267 5.734 1.00 87.75 108 ASN A O 1
ATOM 842 N N . SER A 1 109 ? 7.381 -13.571 6.899 1.00 92.06 109 SER A N 1
ATOM 843 C CA . SER A 1 109 ? 6.781 -12.923 5.729 1.00 92.06 109 SER A CA 1
ATOM 844 C C . SER A 1 109 ? 7.840 -12.548 4.689 1.00 92.06 109 SER A C 1
ATOM 846 O O . SER A 1 109 ? 8.801 -11.830 4.981 1.00 92.06 109 SER A O 1
ATOM 848 N N . LEU A 1 110 ? 7.617 -12.967 3.442 1.00 93.88 110 LEU A N 1
ATOM 849 C CA . LEU A 1 110 ? 8.435 -12.545 2.302 1.00 93.88 110 LEU A CA 1
ATOM 850 C C . LEU A 1 110 ? 8.235 -11.062 1.967 1.00 93.88 110 LEU A C 1
ATOM 852 O O . LEU A 1 110 ? 9.100 -10.462 1.335 1.00 93.88 110 LEU A O 1
ATOM 856 N N . TRP A 1 111 ? 7.131 -10.463 2.413 1.00 96.81 111 TRP A N 1
ATOM 857 C CA . TRP A 1 111 ? 6.798 -9.052 2.212 1.00 96.81 111 TRP A CA 1
ATOM 858 C C . TRP A 1 111 ? 7.401 -8.141 3.275 1.00 96.81 111 TRP A C 1
ATOM 860 O O . TRP A 1 111 ? 7.326 -6.919 3.154 1.00 96.81 111 TRP A O 1
ATOM 870 N N . LYS A 1 112 ? 8.033 -8.712 4.304 1.00 96.06 112 LYS A N 1
ATOM 871 C CA . LYS A 1 112 ? 8.565 -7.970 5.443 1.00 96.06 112 LYS A CA 1
ATOM 872 C C . LYS A 1 112 ? 9.440 -6.763 5.063 1.00 96.06 112 LYS A C 1
ATOM 874 O O . LYS A 1 112 ? 9.200 -5.701 5.635 1.00 96.06 112 LYS A O 1
ATOM 879 N N . PRO A 1 113 ? 10.370 -6.836 4.085 1.00 97.81 113 PRO A N 1
ATOM 880 C CA . PRO A 1 113 ? 11.156 -5.665 3.688 1.00 97.81 113 PRO A CA 1
ATOM 881 C C . PRO A 1 113 ? 10.308 -4.502 3.160 1.00 97.81 113 PRO A C 1
ATOM 883 O O . PRO A 1 113 ? 10.634 -3.349 3.420 1.00 97.81 113 PRO A O 1
ATOM 886 N N . TYR A 1 114 ? 9.208 -4.787 2.455 1.00 98.50 114 TYR A N 1
ATOM 887 C CA . TYR A 1 114 ? 8.258 -3.767 2.012 1.00 98.50 114 TYR A CA 1
ATOM 888 C C . TYR A 1 114 ? 7.400 -3.253 3.174 1.00 98.50 114 TYR A C 1
ATOM 890 O O . TYR A 1 114 ? 7.285 -2.046 3.367 1.00 98.50 114 TYR A O 1
ATOM 898 N N . LEU A 1 115 ? 6.844 -4.144 3.997 1.00 97.69 115 LEU A N 1
ATOM 899 C CA . LEU A 1 115 ? 5.963 -3.745 5.100 1.00 97.69 115 LEU A CA 1
ATOM 900 C C . LEU A 1 115 ? 6.688 -2.932 6.184 1.00 97.69 115 LEU A C 1
ATOM 902 O O . LEU A 1 115 ? 6.087 -2.032 6.769 1.00 97.69 115 LEU A O 1
ATOM 906 N N . ASP A 1 116 ? 7.972 -3.208 6.430 1.00 95.88 116 ASP A N 1
ATOM 907 C CA . ASP A 1 116 ? 8.776 -2.520 7.448 1.00 95.88 116 ASP A CA 1
ATOM 908 C C . ASP A 1 116 ? 9.145 -1.073 7.059 1.00 95.88 116 ASP A C 1
ATOM 910 O O . ASP A 1 116 ? 9.472 -0.278 7.947 1.00 95.88 116 ASP A O 1
ATOM 914 N N . ILE A 1 117 ? 9.091 -0.721 5.764 1.00 95.81 117 ILE A N 1
ATOM 915 C CA . ILE A 1 117 ? 9.366 0.637 5.255 1.00 95.81 117 ILE A CA 1
ATOM 916 C C . ILE A 1 117 ? 8.088 1.484 5.087 1.00 95.81 117 ILE A C 1
ATOM 918 O O . ILE A 1 117 ? 8.154 2.695 4.857 1.00 95.81 117 ILE A O 1
ATOM 922 N N . LEU A 1 118 ? 6.909 0.865 5.207 1.00 96.12 118 LEU A N 1
ATOM 923 C CA . LEU A 1 118 ? 5.630 1.570 5.183 1.00 96.12 118 LEU A CA 1
ATOM 924 C C . LEU A 1 118 ? 5.436 2.428 6.450 1.00 96.12 118 LEU A C 1
ATOM 926 O O . LEU A 1 118 ? 5.929 2.071 7.524 1.00 96.12 118 LEU A O 1
ATOM 930 N N . PRO A 1 119 ? 4.678 3.543 6.374 1.00 93.12 119 PRO A N 1
ATOM 931 C CA . PRO A 1 119 ? 4.389 4.371 7.542 1.00 93.12 119 PRO A CA 1
ATOM 932 C C . PRO A 1 119 ? 3.737 3.568 8.671 1.00 93.12 119 PRO A C 1
ATOM 934 O O . PRO A 1 119 ? 2.826 2.773 8.437 1.00 93.12 119 PRO A O 1
ATOM 937 N N . SER A 1 120 ? 4.176 3.797 9.907 1.00 91.38 120 SER A N 1
ATOM 938 C CA . SER A 1 120 ? 3.603 3.178 11.110 1.00 91.38 120 SER A CA 1
ATOM 939 C C . SER A 1 120 ? 2.545 4.048 11.796 1.00 91.38 120 SER A C 1
ATOM 941 O O . SER A 1 120 ? 1.804 3.548 12.639 1.00 91.38 120 SER A O 1
ATOM 943 N N . SER A 1 121 ? 2.457 5.327 11.427 1.00 88.50 121 SER A N 1
ATOM 944 C CA . SER A 1 121 ? 1.479 6.298 11.916 1.00 88.50 121 SER A CA 1
ATOM 945 C C . SER A 1 121 ? 1.073 7.262 10.800 1.00 88.50 121 SER A C 1
ATOM 947 O O . SER A 1 121 ? 1.738 7.360 9.766 1.00 88.50 121 SER A O 1
ATOM 949 N N . PHE A 1 122 ? -0.045 7.963 10.996 1.00 92.19 122 PHE A N 1
ATOM 950 C CA . PHE A 1 122 ? -0.633 8.834 9.982 1.00 92.19 122 PHE A CA 1
ATOM 951 C C . PHE A 1 122 ? -1.132 10.129 10.616 1.00 92.19 122 PHE A C 1
ATOM 953 O O . PHE A 1 122 ? -1.636 10.130 11.733 1.00 92.19 122 PHE A O 1
ATOM 960 N N . GLY A 1 123 ? -1.044 11.235 9.876 1.00 89.94 123 GLY A N 1
ATOM 961 C CA . GLY A 1 123 ? -1.505 12.552 10.332 1.00 89.94 123 GLY A CA 1
ATOM 962 C C . GLY A 1 123 ? -3.006 12.800 10.155 1.00 89.94 123 GLY A C 1
ATOM 963 O O . GLY A 1 123 ? -3.423 13.955 10.143 1.00 89.94 123 GLY A O 1
ATOM 964 N N . ASN A 1 124 ? -3.813 11.755 9.943 1.00 91.50 124 ASN A N 1
ATOM 965 C CA . ASN A 1 124 ? -5.256 11.900 9.744 1.00 91.50 124 ASN A CA 1
ATOM 966 C C . ASN A 1 124 ? -6.032 11.726 11.069 1.00 91.50 124 ASN A C 1
ATOM 968 O O . ASN A 1 124 ? -5.547 11.043 11.972 1.00 91.50 124 ASN A O 1
ATOM 972 N N . PRO A 1 125 ? -7.257 12.277 11.186 1.00 95.50 125 PRO A N 1
ATOM 973 C CA . PRO A 1 125 ? -8.008 12.281 12.443 1.00 95.50 125 PRO A CA 1
ATOM 974 C C . PRO A 1 125 ? -8.327 10.911 13.059 1.00 95.50 125 PRO A C 1
ATOM 976 O O . PRO A 1 125 ? -8.621 10.843 14.251 1.00 95.50 125 PRO A O 1
ATOM 979 N N . LEU A 1 126 ? -8.265 9.810 12.298 1.00 96.00 126 LEU A N 1
ATOM 980 C CA . LEU A 1 126 ? -8.462 8.467 12.860 1.00 96.00 126 LEU A CA 1
ATOM 981 C C . LEU A 1 126 ? -7.331 8.068 13.820 1.00 96.00 126 LEU A C 1
ATOM 983 O O . LEU A 1 126 ? -7.547 7.237 14.700 1.00 96.00 126 LEU A O 1
ATOM 987 N N . TRP A 1 127 ? -6.158 8.684 13.658 1.00 96.00 127 TRP A N 1
ATOM 988 C CA . TRP A 1 127 ? -4.945 8.456 14.446 1.00 96.00 127 TRP A CA 1
ATOM 989 C C . TRP A 1 127 ? -4.734 9.495 15.544 1.00 96.00 127 TRP A C 1
ATOM 991 O O . TRP A 1 127 ? -3.770 9.403 16.299 1.00 96.00 127 TRP A O 1
ATOM 1001 N N . PHE A 1 128 ? -5.634 10.473 15.656 1.00 96.62 128 PHE A N 1
ATOM 1002 C CA . PHE A 1 128 ? -5.529 11.508 16.673 1.00 96.62 128 PHE A CA 1
ATOM 1003 C C . PHE A 1 128 ? -5.770 10.934 18.067 1.00 96.62 128 PHE A C 1
ATOM 1005 O O . PHE A 1 128 ? -6.677 10.118 18.307 1.00 96.62 128 PHE A O 1
ATOM 1012 N N . THR A 1 129 ? -4.969 11.429 19.003 1.00 96.06 129 THR A N 1
ATOM 1013 C CA . THR A 1 129 ? -5.229 11.311 20.432 1.00 96.06 129 THR A CA 1
ATOM 1014 C C . THR A 1 129 ? -6.555 11.983 20.784 1.00 96.06 129 THR A C 1
ATOM 1016 O O . THR A 1 129 ? -7.073 12.821 20.044 1.00 96.06 129 THR A O 1
ATOM 1019 N N . GLU A 1 130 ? -7.109 11.653 21.949 1.00 95.69 130 GLU A N 1
ATOM 1020 C CA . GLU A 1 130 ? -8.360 12.270 22.401 1.00 95.69 130 GLU A CA 1
ATOM 1021 C C . GLU A 1 130 ? -8.238 13.800 22.515 1.00 95.69 130 GLU A C 1
ATOM 1023 O O . GLU A 1 130 ? -9.175 14.521 22.187 1.00 95.69 130 GLU A O 1
ATOM 1028 N N . ASN A 1 131 ? -7.067 14.314 22.909 1.00 97.19 131 ASN A N 1
ATOM 1029 C CA . ASN A 1 131 ? -6.820 15.755 22.990 1.00 97.19 131 ASN A CA 1
ATOM 1030 C C . ASN A 1 131 ? -6.815 16.413 21.604 1.00 97.19 131 ASN A C 1
ATOM 1032 O O . ASN A 1 131 ? -7.525 17.391 21.405 1.00 97.19 131 ASN A O 1
ATOM 1036 N N . GLU A 1 132 ? -6.087 15.857 20.634 1.00 96.69 132 GLU A N 1
ATOM 1037 C CA . GLU A 1 132 ? -6.074 16.375 19.255 1.00 96.69 132 GLU A CA 1
ATOM 1038 C C . GLU A 1 132 ? -7.461 16.303 18.608 1.00 96.69 132 GLU A C 1
ATOM 1040 O O . GLU A 1 132 ? -7.882 17.220 17.905 1.00 96.69 132 GLU A O 1
ATOM 1045 N N . LEU A 1 133 ? -8.211 15.232 18.877 1.00 96.31 133 LEU A N 1
ATOM 1046 C CA . LEU A 1 133 ? -9.574 15.090 18.383 1.00 96.31 133 LEU A CA 1
ATOM 1047 C C . LEU A 1 133 ? -10.525 16.098 19.049 1.00 96.31 133 LEU A C 1
ATOM 1049 O O . LEU A 1 133 ? -11.433 16.610 18.394 1.00 96.31 133 LEU A O 1
ATOM 1053 N N . ASN A 1 134 ? -10.307 16.423 20.326 1.00 96.50 134 ASN A N 1
ATOM 1054 C CA . ASN A 1 134 ? -11.082 17.432 21.045 1.00 96.50 134 ASN A CA 1
ATOM 1055 C C . ASN A 1 134 ? -10.932 18.834 20.449 1.00 96.50 134 ASN A C 1
ATOM 1057 O O . ASN A 1 134 ? -11.915 19.573 20.448 1.00 96.50 134 ASN A O 1
ATOM 1061 N N . GLU A 1 135 ? -9.773 19.169 19.879 1.00 97.62 135 GLU A N 1
ATOM 1062 C CA . GLU A 1 135 ? -9.572 20.434 19.153 1.00 97.62 135 GLU A CA 1
ATOM 1063 C C . GLU A 1 135 ? -10.464 20.542 17.906 1.00 97.62 135 GLU A C 1
ATOM 1065 O O . GLU A 1 135 ? -10.797 21.637 17.457 1.00 97.62 135 GLU A O 1
ATOM 1070 N N . LEU A 1 136 ? -10.919 19.410 17.356 1.00 97.31 136 LEU A N 1
ATOM 1071 C CA . LEU A 1 136 ? -11.845 19.387 16.225 1.00 97.31 136 LEU A CA 1
ATOM 1072 C C . LEU A 1 136 ? -13.320 19.511 16.648 1.00 97.31 136 LEU A C 1
ATOM 1074 O O . LEU A 1 136 ? -14.192 19.575 15.773 1.00 97.31 136 LEU A O 1
ATOM 1078 N N . LYS A 1 137 ? -13.649 19.524 17.949 1.00 97.19 137 LYS A N 1
ATOM 1079 C CA . LYS A 1 137 ? -15.044 19.549 18.427 1.00 97.19 137 LYS A CA 1
ATOM 1080 C C . LYS A 1 137 ? -15.841 20.699 17.811 1.00 97.19 137 LYS A C 1
ATOM 1082 O O . LYS A 1 137 ? -15.394 21.834 17.719 1.00 97.19 137 LYS A O 1
ATOM 1087 N N . GLY A 1 138 ? -17.066 20.383 17.396 1.00 97.19 138 GLY A N 1
ATOM 1088 C CA . GLY A 1 138 ? -17.961 21.325 16.715 1.00 97.19 138 GLY A CA 1
ATOM 1089 C C . 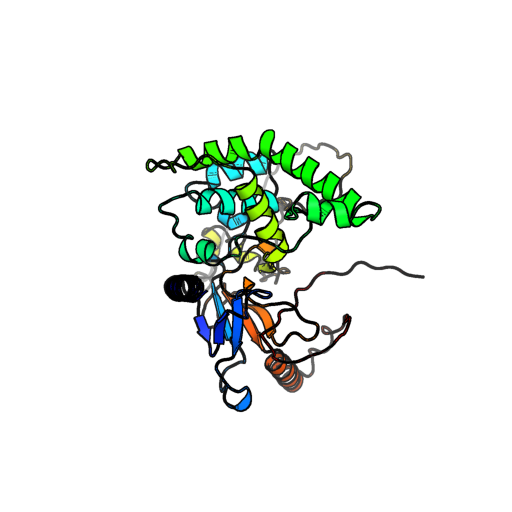GLY A 1 138 ? -17.785 21.380 15.195 1.00 97.19 138 GLY A C 1
ATOM 1090 O O . GLY A 1 138 ? -18.659 21.912 14.514 1.00 97.19 138 GLY A O 1
ATOM 1091 N N . THR A 1 139 ? -16.731 20.778 14.637 1.00 98.12 139 THR A N 1
ATOM 1092 C CA . THR A 1 139 ? -16.554 20.674 13.181 1.00 98.12 139 THR A CA 1
ATOM 1093 C C . THR A 1 139 ? -17.284 19.461 12.591 1.00 98.12 139 THR A C 1
ATOM 1095 O O . THR A 1 139 ? -17.542 18.458 13.266 1.00 98.12 139 THR A O 1
ATOM 1098 N N . THR A 1 140 ? -17.577 19.510 11.288 1.00 97.50 140 THR A N 1
ATOM 1099 C CA . THR A 1 140 ? -18.057 18.340 10.530 1.00 97.50 140 THR A CA 1
ATOM 1100 C C . THR A 1 140 ? -17.018 17.217 10.523 1.00 97.50 140 THR A C 1
ATOM 1102 O O . THR A 1 140 ? -17.388 16.049 10.631 1.00 97.50 140 THR A O 1
ATOM 1105 N N . LEU A 1 141 ? -15.725 17.567 10.474 1.00 96.12 141 LEU A N 1
ATOM 1106 C CA . LEU A 1 141 ? -14.624 16.606 10.494 1.00 96.12 141 LEU A CA 1
ATOM 1107 C C . LEU A 1 141 ? -14.622 15.772 11.780 1.00 96.12 141 LEU A C 1
ATOM 1109 O O . LEU A 1 141 ? -14.500 14.554 11.702 1.00 96.12 141 LEU A O 1
ATOM 1113 N N . TYR A 1 142 ? -14.839 16.389 12.946 1.00 97.75 142 TYR A N 1
ATOM 1114 C CA . TYR A 1 142 ? -14.961 15.661 14.214 1.00 97.75 142 TYR A CA 1
ATOM 1115 C C . TYR A 1 142 ? -16.096 14.639 14.183 1.00 97.75 142 TYR A C 1
ATOM 1117 O O . TYR A 1 142 ? -15.898 13.474 14.518 1.00 97.75 142 TYR A O 1
ATOM 1125 N N . ARG A 1 143 ? -17.285 15.050 13.723 1.00 97.12 143 ARG A N 1
ATOM 1126 C CA . ARG A 1 143 ? -18.453 14.159 13.640 1.00 97.12 143 ARG A CA 1
ATOM 1127 C C . ARG A 1 143 ? -18.204 12.986 12.693 1.00 97.12 143 ARG A C 1
ATOM 1129 O O . ARG A 1 143 ? -18.494 11.850 13.060 1.00 97.12 143 ARG A O 1
ATOM 1136 N N . ALA A 1 144 ? -17.652 13.258 11.511 1.00 97.25 144 ALA A N 1
ATOM 1137 C CA . ALA A 1 144 ? -17.302 12.231 10.533 1.00 97.25 144 ALA A CA 1
ATOM 1138 C C . ALA A 1 144 ? -16.253 11.257 11.095 1.00 97.25 144 ALA A C 1
ATOM 1140 O O . ALA A 1 144 ? -16.441 10.045 11.030 1.00 97.25 144 ALA A O 1
ATOM 1141 N N . THR A 1 145 ? -15.211 11.786 11.742 1.00 97.31 145 THR A N 1
ATOM 1142 C CA . THR A 1 145 ? -14.145 10.989 12.367 1.00 97.31 145 THR A CA 1
ATOM 1143 C C . THR A 1 145 ? -14.696 10.080 13.462 1.00 97.31 145 THR A C 1
ATOM 1145 O O . THR A 1 145 ? -14.377 8.896 13.491 1.00 97.31 145 THR A O 1
ATOM 1148 N N . MET A 1 146 ? -15.563 10.591 14.342 1.00 97.56 146 MET A N 1
ATOM 1149 C CA . MET A 1 146 ? -16.175 9.793 15.410 1.00 97.56 146 MET A CA 1
ATOM 1150 C C . MET A 1 146 ? -17.026 8.642 14.861 1.00 97.56 146 MET A C 1
ATOM 1152 O O . MET A 1 146 ? -16.942 7.520 15.363 1.00 97.56 146 MET A O 1
ATOM 1156 N N . LEU A 1 147 ? -17.826 8.901 13.819 1.00 97.81 147 LEU A N 1
ATOM 1157 C CA . LEU A 1 147 ? -18.615 7.862 13.152 1.00 97.81 147 LEU A CA 1
ATOM 1158 C C . LEU A 1 147 ? -17.712 6.800 12.518 1.00 97.81 147 LEU A C 1
ATOM 1160 O O . LEU A 1 147 ? -17.947 5.608 12.709 1.00 97.81 147 LEU A O 1
ATOM 1164 N N . GLN A 1 148 ? -16.656 7.227 11.826 1.00 97.50 148 GLN A N 1
ATOM 1165 C CA . GLN A 1 148 ? -15.719 6.318 11.178 1.00 97.50 148 GLN A CA 1
ATOM 1166 C C . GLN A 1 148 ? -14.934 5.477 12.195 1.00 97.50 148 GLN A C 1
ATOM 1168 O O . GLN A 1 148 ? -14.868 4.262 12.028 1.00 97.50 148 GLN A O 1
ATOM 1173 N N . ARG A 1 149 ? -14.424 6.063 13.292 1.00 97.75 149 ARG A N 1
ATOM 1174 C CA . ARG A 1 149 ? -13.760 5.307 14.376 1.00 97.75 149 ARG A CA 1
ATOM 1175 C C . ARG A 1 149 ? -14.694 4.259 14.973 1.00 97.75 149 ARG A C 1
ATOM 1177 O O . ARG A 1 149 ? -14.289 3.115 15.137 1.00 97.75 149 ARG A O 1
ATOM 1184 N N . LYS A 1 150 ? -15.955 4.617 15.246 1.00 97.94 150 LYS A N 1
ATOM 1185 C CA . LYS A 1 150 ? -16.948 3.665 15.765 1.00 97.94 150 LYS A CA 1
ATOM 1186 C C . LYS A 1 150 ? -17.213 2.525 14.777 1.00 97.94 150 LYS A C 1
ATOM 1188 O O . LYS A 1 150 ? -17.265 1.372 15.192 1.00 97.94 150 LYS A O 1
ATOM 1193 N N . SER A 1 151 ? -17.369 2.843 13.491 1.00 97.88 151 SER A N 1
ATOM 1194 C CA . SER A 1 151 ? -17.607 1.847 12.440 1.00 97.88 151 SER A CA 1
ATOM 1195 C C . SER A 1 151 ? -16.428 0.887 12.279 1.00 97.88 151 SER A C 1
ATOM 1197 O O . SER A 1 151 ? -16.635 -0.320 12.208 1.00 97.88 151 SER A O 1
ATOM 1199 N N . LEU A 1 152 ? -15.197 1.406 12.251 1.00 97.75 152 LEU A N 1
ATOM 1200 C CA . LEU A 1 152 ? -13.984 0.593 12.136 1.00 97.75 152 LEU A CA 1
ATOM 1201 C C . LEU A 1 152 ? -13.777 -0.283 13.375 1.00 97.75 152 LEU A C 1
ATOM 1203 O O . LEU A 1 152 ? -13.433 -1.453 13.237 1.00 97.75 152 LEU A O 1
ATOM 1207 N N . GLN A 1 153 ? -14.035 0.249 14.572 1.00 98.31 153 GLN A N 1
ATOM 1208 C CA . GLN A 1 153 ? -13.944 -0.514 15.816 1.00 98.31 153 GLN A CA 1
ATOM 1209 C C . GLN A 1 153 ? -14.934 -1.686 15.841 1.00 98.31 153 GLN A C 1
ATOM 1211 O O . GLN A 1 153 ? -14.551 -2.792 16.216 1.00 98.31 153 GLN A O 1
ATOM 1216 N N . ALA A 1 154 ? -16.185 -1.453 15.431 1.00 98.31 154 ALA A N 1
ATOM 1217 C CA . ALA A 1 154 ? -17.202 -2.500 15.355 1.00 98.31 154 ALA A CA 1
ATOM 1218 C C . ALA A 1 154 ? -16.819 -3.567 14.320 1.00 98.31 154 ALA A C 1
ATOM 1220 O O . ALA A 1 154 ? -16.759 -4.744 14.654 1.00 98.31 154 ALA A O 1
ATOM 1221 N N . LEU A 1 155 ? -16.438 -3.156 13.103 1.00 97.25 155 LEU A N 1
ATOM 1222 C CA . LEU A 1 155 ? -15.983 -4.081 12.061 1.00 97.25 155 LEU A CA 1
ATOM 1223 C C . LEU A 1 155 ? -14.797 -4.935 12.535 1.00 97.25 155 LEU A C 1
ATOM 1225 O O . LEU A 1 155 ? -14.757 -6.141 12.285 1.00 97.25 155 LEU A O 1
ATOM 1229 N N . TYR A 1 156 ? -13.853 -4.326 13.256 1.00 98.25 156 TYR A N 1
ATOM 1230 C CA . TYR A 1 156 ? -12.722 -5.036 13.835 1.00 98.25 156 TYR A CA 1
ATOM 1231 C C . TYR A 1 156 ? -13.151 -6.125 14.823 1.00 98.25 156 TYR A C 1
ATOM 1233 O O . TYR A 1 156 ? -12.713 -7.270 14.699 1.00 98.25 156 TYR A O 1
ATOM 1241 N N . GLN A 1 157 ? -14.006 -5.766 15.783 1.00 97.94 157 GLN A N 1
ATOM 1242 C CA . GLN A 1 157 ? -14.475 -6.666 16.838 1.00 97.94 157 GLN A CA 1
ATOM 1243 C C . GLN A 1 157 ? -15.349 -7.793 16.290 1.00 97.94 157 GLN A C 1
ATOM 1245 O O . GLN A 1 157 ? -15.162 -8.946 16.668 1.00 97.94 157 GLN A O 1
ATOM 1250 N N . ASP A 1 158 ? -16.267 -7.457 15.389 1.00 96.88 158 ASP A N 1
ATOM 1251 C CA . ASP A 1 158 ? -17.283 -8.384 14.900 1.00 96.88 158 ASP A CA 1
ATOM 1252 C C . ASP A 1 158 ? -16.732 -9.345 13.840 1.00 96.88 158 ASP A C 1
ATOM 1254 O O . ASP A 1 158 ? -17.301 -10.415 13.622 1.00 96.88 158 ASP A O 1
ATOM 1258 N N . LYS A 1 159 ? -15.649 -8.963 13.148 1.00 95.62 159 LYS A N 1
ATOM 1259 C CA . LYS A 1 159 ? -15.198 -9.673 11.946 1.00 95.62 159 LYS A CA 1
ATOM 1260 C C . LYS A 1 159 ? -13.688 -9.771 11.790 1.00 95.62 159 LYS A C 1
ATOM 1262 O O . LYS A 1 159 ? -13.166 -10.876 11.670 1.00 95.62 159 LYS A O 1
ATOM 1267 N N . VAL A 1 160 ? -12.981 -8.639 11.748 1.00 96.62 160 VAL A N 1
ATOM 1268 C CA . VAL A 1 160 ? -11.568 -8.627 11.318 1.00 96.62 160 VAL A CA 1
ATOM 1269 C C . VAL A 1 160 ? -10.690 -9.444 12.256 1.00 96.62 160 VAL A C 1
ATOM 1271 O O . VAL A 1 160 ? -9.889 -10.237 11.773 1.00 96.62 160 VAL A O 1
ATOM 1274 N N . LYS A 1 161 ? -10.847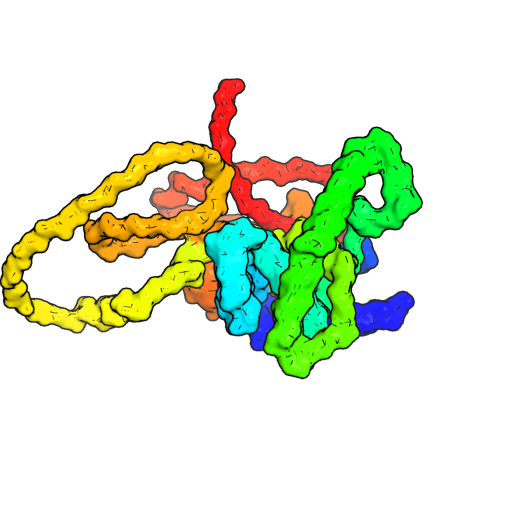 -9.277 13.577 1.00 95.94 161 LYS A N 1
ATOM 1275 C CA . LYS A 1 161 ? -9.997 -9.954 14.564 1.00 95.94 161 LYS A CA 1
ATOM 1276 C C . LYS A 1 161 ? -10.035 -11.473 14.379 1.00 95.94 161 LYS A C 1
ATOM 1278 O O . LYS A 1 161 ? -8.993 -12.076 14.148 1.00 95.94 161 LYS A O 1
ATOM 1283 N N . GLY A 1 162 ? -11.236 -12.054 14.385 1.00 94.00 162 GLY A N 1
ATOM 1284 C CA . GLY A 1 162 ? -11.419 -13.498 14.234 1.00 94.00 162 GLY A CA 1
ATOM 1285 C C . GLY A 1 162 ? -10.913 -14.029 12.892 1.00 94.00 162 GLY A C 1
ATOM 1286 O O . GLY A 1 162 ? -10.255 -15.063 12.863 1.00 94.00 162 GLY A O 1
ATOM 1287 N N . LEU A 1 163 ? -11.151 -13.305 11.790 1.00 93.88 163 LEU A N 1
ATOM 1288 C CA . LEU A 1 163 ? -10.659 -13.716 10.469 1.00 93.88 163 LEU A CA 1
ATOM 1289 C C . LEU A 1 163 ? -9.131 -13.679 10.372 1.00 93.88 163 LEU A C 1
ATOM 1291 O O . LEU A 1 163 ? -8.533 -14.595 9.819 1.00 93.88 163 LEU A O 1
ATOM 1295 N N . VAL A 1 164 ? -8.482 -12.638 10.899 1.00 93.88 164 VAL A N 1
ATOM 1296 C CA . VAL A 1 164 ? -7.015 -12.543 10.866 1.00 93.88 164 VAL A CA 1
ATOM 1297 C C . VAL A 1 164 ? -6.386 -13.608 11.762 1.00 93.88 164 VAL A C 1
ATOM 1299 O O . VAL A 1 164 ? -5.397 -14.214 11.357 1.00 93.88 164 VAL A O 1
ATOM 1302 N N . GLU A 1 165 ? -6.956 -13.883 12.937 1.00 91.81 165 GLU A N 1
ATOM 1303 C CA . GLU A 1 165 ? -6.523 -14.986 13.808 1.00 91.81 165 GLU A CA 1
ATOM 1304 C C . GLU A 1 165 ? -6.663 -16.344 13.101 1.00 91.81 165 GLU A C 1
ATOM 1306 O O . GLU A 1 165 ? -5.697 -17.105 13.052 1.00 91.81 165 GLU A O 1
ATOM 1311 N N . GLU A 1 166 ? -7.811 -16.605 12.464 1.00 90.62 166 GLU A N 1
ATOM 1312 C CA . GLU A 1 166 ? -8.062 -17.816 11.670 1.00 90.62 166 GLU A CA 1
ATOM 1313 C C . GLU A 1 166 ? -7.009 -17.993 10.560 1.00 90.62 166 GLU A C 1
ATOM 1315 O O . GLU A 1 166 ? -6.356 -19.036 10.467 1.00 90.62 166 GLU A O 1
ATOM 1320 N N . LEU A 1 167 ? -6.794 -16.953 9.750 1.00 88.75 167 LEU A N 1
ATOM 1321 C CA . LEU A 1 167 ? -5.844 -16.966 8.634 1.00 88.75 167 LEU A CA 1
ATOM 1322 C C . LEU A 1 167 ? -4.379 -17.059 9.094 1.00 88.75 167 LEU A C 1
ATOM 1324 O O . LEU A 1 167 ? -3.537 -17.595 8.373 1.00 88.75 167 LEU A O 1
ATOM 1328 N N . SER A 1 168 ? -4.064 -16.572 10.296 1.00 83.69 168 SER A N 1
ATOM 1329 C CA . SER A 1 168 ? -2.707 -16.617 10.856 1.00 83.69 168 SER A CA 1
ATOM 1330 C C . SER A 1 168 ? -2.359 -17.972 11.483 1.00 83.69 168 SER A C 1
ATOM 1332 O O . SER A 1 168 ? -1.182 -18.290 11.621 1.00 83.69 168 SER A O 1
ATOM 1334 N N . HIS A 1 169 ? -3.349 -18.784 11.867 1.00 70.62 169 HIS A N 1
ATOM 1335 C CA . HIS A 1 169 ? -3.145 -20.087 12.521 1.00 70.62 169 HIS A CA 1
ATOM 1336 C C . HIS A 1 169 ? -2.811 -21.241 11.567 1.00 70.62 169 HIS A C 1
ATOM 1338 O O . HIS A 1 169 ? -2.570 -22.357 12.021 1.00 70.62 169 HIS A O 1
ATOM 1344 N N . SER A 1 170 ? -2.772 -20.983 10.259 1.00 61.81 170 SER A N 1
ATOM 1345 C CA . SER A 1 170 ? -2.443 -21.996 9.248 1.00 61.81 170 SER A CA 1
ATOM 1346 C C . SER A 1 170 ? -0.934 -22.215 9.051 1.00 61.81 170 SER A C 1
ATOM 1348 O O . SER A 1 170 ? -0.555 -23.137 8.334 1.00 61.81 170 SER A O 1
ATOM 1350 N N . ASP A 1 171 ? -0.075 -21.396 9.670 1.00 55.94 171 ASP A N 1
ATOM 1351 C CA . ASP A 1 171 ? 1.387 -21.528 9.609 1.00 55.94 171 ASP A CA 1
ATOM 1352 C C . ASP A 1 171 ? 1.923 -22.131 10.925 1.00 55.94 171 ASP A C 1
ATOM 1354 O O . ASP A 1 171 ? 1.590 -21.661 12.017 1.00 55.94 171 ASP A O 1
ATOM 1358 N N . GLU A 1 172 ? 2.744 -23.185 10.841 1.00 53.75 172 GLU A N 1
ATOM 1359 C CA . GLU A 1 172 ? 3.303 -23.902 12.005 1.00 53.75 172 GLU A CA 1
ATOM 1360 C C . GLU A 1 172 ? 4.215 -23.006 12.872 1.00 53.75 172 GLU A C 1
ATOM 1362 O O . GLU A 1 172 ? 4.481 -23.323 14.035 1.00 53.75 172 GLU A O 1
ATOM 1367 N N . LEU A 1 173 ? 4.649 -21.850 12.352 1.00 50.47 173 LEU A N 1
ATOM 1368 C CA . LEU A 1 173 ? 5.266 -20.775 13.128 1.00 50.47 173 LEU A CA 1
ATOM 1369 C C . LEU A 1 173 ? 4.212 -19.754 13.579 1.00 50.47 173 LEU A C 1
ATOM 1371 O O . LEU A 1 173 ? 4.020 -18.705 12.963 1.00 50.47 173 LEU A O 1
ATOM 1375 N N . GLN A 1 174 ? 3.567 -20.036 14.712 1.00 54.59 174 GLN A N 1
ATOM 1376 C CA . GLN A 1 174 ? 2.673 -19.089 15.381 1.00 54.59 174 GLN A CA 1
ATOM 1377 C C . GLN A 1 174 ? 3.343 -17.716 15.545 1.00 54.59 174 GLN A C 1
ATOM 1379 O O . GLN A 1 174 ? 4.380 -17.582 16.201 1.00 54.59 174 GLN A O 1
ATOM 1384 N N . SER A 1 175 ? 2.713 -16.671 15.004 1.00 56.84 175 SER A N 1
ATOM 1385 C CA . SER A 1 175 ? 2.980 -15.316 15.476 1.00 56.84 175 SER A CA 1
ATOM 1386 C C . SER A 1 175 ? 2.581 -15.241 16.946 1.00 56.84 175 SER A C 1
ATOM 1388 O O . SER A 1 175 ? 1.438 -15.510 17.306 1.00 56.84 175 SER A O 1
ATOM 1390 N N . THR A 1 176 ? 3.525 -14.897 17.819 1.00 60.44 176 THR A N 1
ATOM 1391 C CA . THR A 1 176 ? 3.281 -14.813 19.267 1.00 60.44 176 THR A CA 1
ATOM 1392 C C . THR A 1 176 ? 2.529 -13.541 19.667 1.00 60.44 176 THR A C 1
ATOM 1394 O O . THR A 1 176 ? 2.277 -13.328 20.853 1.00 60.44 176 THR A O 1
ATOM 1397 N N . ARG A 1 177 ? 2.230 -12.649 18.712 1.00 81.50 177 ARG A N 1
ATOM 1398 C CA . ARG A 1 177 ? 1.592 -11.353 18.956 1.00 81.50 177 ARG A CA 1
ATOM 1399 C C . ARG A 1 177 ? 0.097 -11.442 18.657 1.00 81.50 177 ARG A C 1
ATOM 1401 O O . ARG A 1 177 ? -0.294 -11.764 17.543 1.00 81.50 177 ARG A O 1
ATOM 1408 N N . GLU A 1 178 ? -0.722 -11.101 19.648 1.00 86.00 178 GLU A N 1
ATOM 1409 C CA . GLU A 1 178 ? -2.175 -10.988 19.488 1.00 86.00 178 GLU A CA 1
ATOM 1410 C C . GLU A 1 178 ? -2.528 -9.875 18.489 1.00 86.00 178 GLU A C 1
ATOM 1412 O O . GLU A 1 178 ? -1.941 -8.789 18.540 1.00 86.00 178 GLU A O 1
ATOM 1417 N N . VAL A 1 179 ? -3.517 -10.129 17.627 1.00 92.94 179 VAL A N 1
ATOM 1418 C CA . VAL A 1 179 ? -4.071 -9.141 16.692 1.00 92.94 179 VAL A CA 1
ATOM 1419 C C . VAL A 1 179 ? -4.677 -7.977 17.481 1.00 92.94 179 VAL A C 1
ATOM 1421 O O . VAL A 1 179 ? -5.505 -8.192 18.370 1.00 92.94 179 VAL A O 1
ATOM 1424 N N . GLN A 1 180 ? -4.268 -6.744 17.165 1.00 95.81 180 GLN A N 1
ATOM 1425 C CA . GLN A 1 180 ? -4.785 -5.528 17.801 1.00 95.81 180 GLN A CA 1
ATOM 1426 C C . GLN A 1 180 ? -5.556 -4.645 16.811 1.00 95.81 180 GLN A C 1
ATOM 1428 O O . GLN A 1 180 ? -5.374 -4.726 15.593 1.00 95.81 180 GLN A O 1
ATOM 1433 N N . TYR A 1 181 ? -6.404 -3.755 17.339 1.00 97.12 181 TYR A N 1
ATOM 1434 C CA . TYR A 1 181 ? -7.170 -2.807 16.521 1.00 97.12 181 TYR A CA 1
ATOM 1435 C C . TYR A 1 181 ? -6.249 -1.889 15.708 1.00 97.12 181 TYR A C 1
ATOM 1437 O O . TYR A 1 181 ? -6.545 -1.558 14.561 1.00 97.12 181 TYR A O 1
ATOM 1445 N N . GLU A 1 182 ? -5.098 -1.526 16.270 1.00 96.38 182 GLU A N 1
ATOM 1446 C CA . GLU A 1 182 ? -4.082 -0.706 15.620 1.00 96.38 182 GLU A CA 1
ATOM 1447 C C . GLU A 1 182 ? -3.518 -1.366 14.356 1.00 96.38 182 GLU A C 1
ATOM 1449 O O . GLU A 1 182 ? -3.177 -0.653 13.414 1.00 96.38 182 GLU A O 1
ATOM 1454 N N . ASP A 1 183 ? -3.454 -2.703 14.287 1.00 96.31 183 ASP A N 1
ATOM 1455 C CA . ASP A 1 183 ? -3.011 -3.409 13.078 1.00 96.31 183 ASP A CA 1
ATOM 1456 C C . ASP A 1 183 ? -4.052 -3.272 11.951 1.00 96.31 183 ASP A C 1
ATOM 1458 O O . ASP A 1 183 ? -3.689 -3.053 10.793 1.00 96.31 183 ASP A O 1
ATOM 1462 N N . PHE A 1 184 ? -5.348 -3.311 12.289 1.00 97.75 184 PHE A N 1
ATOM 1463 C CA . PHE A 1 184 ? -6.428 -3.074 11.326 1.00 97.75 184 PHE A CA 1
ATOM 1464 C C . PHE A 1 184 ? -6.494 -1.613 10.887 1.00 97.75 184 PHE A C 1
ATOM 1466 O O . PHE A 1 184 ? -6.582 -1.320 9.694 1.00 97.75 184 PHE A O 1
ATOM 1473 N N . LEU A 1 185 ? -6.396 -0.683 11.838 1.00 97.81 185 LEU A N 1
ATOM 1474 C CA . LEU A 1 185 ? -6.367 0.741 11.532 1.00 97.81 185 LEU A CA 1
ATOM 1475 C C . LEU A 1 185 ? -5.163 1.092 10.643 1.00 97.81 185 LEU A C 1
ATOM 1477 O O . LEU A 1 185 ? -5.293 1.910 9.731 1.00 97.81 185 LEU A O 1
ATOM 1481 N N . TRP A 1 186 ? -4.014 0.449 10.875 1.00 98.12 186 TRP A N 1
ATOM 1482 C CA . TRP A 1 186 ? -2.831 0.554 10.025 1.00 98.12 186 TRP A CA 1
ATOM 1483 C C . TRP A 1 186 ? -3.096 0.048 8.608 1.00 98.12 186 TRP A C 1
ATOM 1485 O O . TRP A 1 186 ? -2.872 0.803 7.665 1.00 98.12 186 TRP A O 1
ATOM 1495 N N . ALA A 1 187 ? -3.629 -1.165 8.442 1.00 98.25 187 ALA A N 1
ATOM 1496 C CA . ALA A 1 187 ? -3.927 -1.713 7.118 1.00 98.25 187 ALA A CA 1
ATOM 1497 C C . ALA A 1 187 ? -4.937 -0.841 6.354 1.00 98.25 187 ALA A C 1
ATOM 1499 O O . ALA A 1 187 ? -4.742 -0.556 5.171 1.00 98.25 187 ALA A O 1
ATOM 1500 N N . ASN A 1 188 ? -5.963 -0.335 7.049 1.00 97.75 188 ASN A N 1
ATOM 1501 C CA . ASN A 1 188 ? -6.922 0.598 6.473 1.00 97.75 188 ASN A CA 1
ATOM 1502 C C . ASN A 1 188 ? -6.246 1.890 5.995 1.00 97.75 188 ASN A C 1
ATOM 1504 O O . ASN A 1 188 ? -6.462 2.323 4.865 1.00 97.75 188 ASN A O 1
ATOM 1508 N N . SER A 1 189 ? -5.407 2.505 6.830 1.00 97.50 189 SER A N 1
ATOM 1509 C CA . SER A 1 189 ? -4.682 3.717 6.442 1.00 97.50 189 SER A CA 1
ATOM 1510 C C . SER A 1 189 ? -3.710 3.482 5.291 1.00 97.50 189 SER A C 1
ATOM 1512 O O . SER A 1 189 ? -3.603 4.332 4.412 1.00 97.50 189 SER A O 1
ATOM 1514 N N . ILE A 1 190 ? -3.007 2.349 5.275 1.00 97.75 190 ILE A N 1
ATOM 1515 C CA . ILE A 1 190 ? -2.101 1.991 4.184 1.00 97.75 190 ILE A CA 1
ATOM 1516 C C . ILE A 1 190 ? -2.864 1.889 2.868 1.00 97.75 190 ILE A C 1
ATOM 1518 O O . ILE A 1 190 ? -2.465 2.543 1.909 1.00 97.75 190 ILE A O 1
ATOM 1522 N N . PHE A 1 191 ? -3.990 1.171 2.838 1.00 97.38 191 PHE A N 1
ATOM 1523 C CA . PHE A 1 191 ? -4.833 1.092 1.646 1.00 97.38 191 PHE A CA 1
ATOM 1524 C C . PHE A 1 191 ? -5.211 2.494 1.141 1.00 97.38 191 PHE A C 1
ATOM 1526 O O . PHE A 1 191 ? -4.872 2.860 0.020 1.00 97.38 191 PHE A O 1
ATOM 1533 N N . TRP A 1 192 ? -5.809 3.331 1.994 1.00 94.94 192 TRP A N 1
ATOM 1534 C CA . TRP A 1 192 ? -6.302 4.654 1.586 1.00 94.94 192 TRP A CA 1
ATOM 1535 C C . TRP A 1 192 ? -5.215 5.670 1.224 1.00 94.94 192 TRP A C 1
ATOM 1537 O O . TRP A 1 192 ? -5.521 6.689 0.609 1.00 94.94 192 TRP A O 1
ATOM 1547 N N . THR A 1 193 ? -3.967 5.442 1.632 1.00 93.69 193 THR A N 1
ATOM 1548 C CA . THR A 1 193 ? -2.865 6.381 1.369 1.00 93.69 193 THR A CA 1
ATOM 1549 C C . THR A 1 193 ? -1.900 5.910 0.289 1.00 93.69 193 THR A C 1
ATOM 1551 O O . THR A 1 193 ? -1.084 6.717 -0.152 1.00 93.69 193 THR A O 1
ATOM 1554 N N . ARG A 1 194 ? -1.958 4.634 -0.118 1.00 95.44 194 ARG A N 1
ATOM 1555 C CA . ARG A 1 194 ? -0.974 4.027 -1.032 1.00 95.44 194 ARG A CA 1
ATOM 1556 C C . ARG A 1 194 ? -1.551 3.161 -2.141 1.00 95.44 194 ARG A C 1
ATOM 1558 O O . ARG A 1 194 ? -0.799 2.820 -3.052 1.00 95.44 194 ARG A O 1
ATOM 1565 N N . ALA A 1 195 ? -2.831 2.794 -2.088 1.00 95.25 195 ALA A N 1
ATOM 1566 C CA . ALA A 1 195 ? -3.446 2.093 -3.204 1.00 95.25 195 ALA A CA 1
ATOM 1567 C C . ALA A 1 195 ? -3.455 2.991 -4.452 1.00 95.25 195 ALA A C 1
ATOM 1569 O O . ALA A 1 195 ? -3.716 4.193 -4.386 1.00 95.25 195 ALA A O 1
ATOM 1570 N N . LEU A 1 196 ? -3.134 2.388 -5.590 1.00 94.88 196 LEU A N 1
ATOM 1571 C CA . LEU A 1 196 ? -3.129 3.000 -6.908 1.00 94.88 196 LEU A CA 1
ATOM 1572 C C . LEU A 1 196 ? -4.159 2.292 -7.782 1.00 94.88 196 LEU A C 1
ATOM 1574 O O . LEU A 1 196 ? -4.336 1.081 -7.668 1.00 94.88 196 LEU A O 1
ATOM 1578 N N . ASN A 1 197 ? -4.749 3.035 -8.714 1.00 93.38 197 ASN A N 1
ATOM 1579 C CA . ASN A 1 197 ? -5.514 2.469 -9.818 1.00 93.38 197 ASN A CA 1
ATOM 1580 C C . ASN A 1 197 ? -4.546 1.911 -10.869 1.00 93.38 197 ASN A C 1
ATOM 1582 O O . ASN A 1 197 ? -3.818 2.666 -11.531 1.00 93.38 197 ASN A O 1
ATOM 1586 N N . ILE A 1 198 ? -4.526 0.586 -11.005 1.00 93.88 198 ILE A N 1
ATOM 1587 C CA . ILE A 1 198 ? -3.634 -0.155 -11.899 1.00 93.88 198 ILE A CA 1
ATOM 1588 C C . ILE A 1 198 ? -4.442 -0.621 -13.122 1.00 93.88 198 ILE A C 1
ATOM 1590 O O . ILE A 1 198 ? -5.373 -1.409 -12.958 1.00 93.88 198 ILE A O 1
ATOM 1594 N N . PRO A 1 199 ? -4.109 -0.173 -14.348 1.00 93.19 199 PRO A N 1
ATOM 1595 C CA . PRO A 1 199 ? -4.801 -0.595 -15.564 1.00 93.19 199 PRO A CA 1
ATOM 1596 C C . PRO A 1 199 ? -4.274 -1.957 -16.036 1.00 93.19 199 PRO A C 1
ATOM 1598 O O . PRO A 1 199 ? -3.407 -2.041 -16.910 1.00 93.19 199 PRO A O 1
ATOM 1601 N N . PHE A 1 200 ? -4.775 -3.037 -15.441 1.00 91.44 200 PHE A N 1
ATOM 1602 C CA . PHE A 1 200 ? -4.371 -4.393 -15.789 1.00 91.44 200 PHE A CA 1
ATOM 1603 C C . PHE A 1 200 ? -4.828 -4.786 -17.202 1.00 91.44 200 PHE A C 1
ATOM 1605 O O . PHE A 1 200 ? -5.975 -4.537 -17.590 1.00 91.44 200 PHE A O 1
ATOM 1612 N N . PRO A 1 201 ? -3.978 -5.480 -17.978 1.00 90.38 201 PRO A N 1
ATOM 1613 C CA . PRO A 1 201 ? -4.405 -6.110 -19.218 1.00 90.38 201 PRO A CA 1
ATOM 1614 C C . PRO A 1 201 ? -5.419 -7.212 -18.911 1.00 90.38 201 PRO A C 1
ATOM 1616 O O . PRO A 1 201 ? -5.203 -8.034 -18.021 1.00 90.38 201 PRO A O 1
ATOM 1619 N N . HIS A 1 202 ? -6.493 -7.289 -19.693 1.00 88.19 202 HIS A N 1
ATOM 1620 C CA . HIS A 1 202 ? -7.533 -8.301 -19.489 1.00 88.19 202 HIS A CA 1
ATOM 1621 C C . HIS A 1 202 ? -6.976 -9.737 -19.537 1.00 88.19 202 HIS A C 1
ATOM 1623 O O . HIS A 1 202 ? -7.390 -10.590 -18.758 1.00 88.19 202 HIS A O 1
ATOM 1629 N N . SER A 1 203 ? -5.994 -9.992 -20.410 1.00 87.00 203 SER A N 1
ATOM 1630 C CA . SER A 1 203 ? -5.303 -11.284 -20.539 1.00 87.00 203 SER A CA 1
ATOM 1631 C C . SER A 1 203 ? -4.403 -11.632 -19.352 1.00 87.00 203 SER A C 1
ATOM 1633 O O . SER A 1 203 ? -4.030 -12.788 -19.194 1.00 87.00 203 SER A O 1
ATOM 1635 N N . TYR A 1 204 ? -4.011 -10.641 -18.550 1.00 88.25 204 TYR A N 1
ATOM 1636 C CA . TYR A 1 204 ? -3.216 -10.865 -17.348 1.00 88.25 204 TYR A CA 1
ATOM 1637 C C . TYR A 1 204 ? -4.108 -11.300 -16.179 1.00 88.25 204 TYR A C 1
ATOM 1639 O O . TYR A 1 204 ? -3.759 -12.215 -15.442 1.00 88.25 204 TYR A O 1
ATOM 1647 N N . VAL A 1 205 ? -5.281 -10.672 -16.030 1.00 85.44 205 VAL A N 1
ATOM 1648 C CA . VAL A 1 205 ? -6.254 -11.025 -14.978 1.00 85.44 205 VAL A CA 1
ATOM 1649 C C . VAL A 1 205 ? -6.935 -12.356 -15.284 1.00 85.44 205 VAL A C 1
ATOM 1651 O O . VAL A 1 205 ? -7.113 -13.189 -14.398 1.00 85.44 205 VAL A O 1
ATOM 1654 N N . PHE A 1 206 ? -7.279 -12.566 -16.554 1.00 85.19 206 PHE A N 1
ATOM 1655 C CA . PHE A 1 206 ? -7.915 -13.776 -17.055 1.00 85.19 206 PHE A CA 1
ATOM 1656 C C . PHE A 1 206 ? -6.985 -14.444 -18.072 1.00 85.19 206 PHE A C 1
ATOM 1658 O O . PHE A 1 206 ? -7.180 -14.273 -19.281 1.00 85.19 206 PHE A O 1
ATOM 1665 N N . PRO A 1 207 ? -5.940 -15.160 -17.616 1.00 74.69 207 PRO A N 1
ATOM 1666 C CA . PRO A 1 207 ? -5.107 -15.938 -18.518 1.00 74.69 207 PRO A CA 1
ATOM 1667 C C . PRO A 1 207 ? -5.998 -16.972 -19.211 1.00 74.69 207 PRO A C 1
ATOM 1669 O O . PRO A 1 207 ? -6.658 -17.772 -18.545 1.00 74.69 207 PRO A O 1
ATOM 1672 N N . GLY A 1 208 ? -6.069 -16.911 -20.544 1.00 60.84 208 GLY A N 1
ATOM 1673 C CA . GLY A 1 208 ? -6.849 -17.862 -21.334 1.00 60.84 208 GLY A CA 1
ATOM 1674 C C . GLY A 1 208 ? -6.457 -19.297 -20.979 1.00 60.84 208 GLY A C 1
ATOM 1675 O O . GLY A 1 208 ? -5.293 -19.578 -20.683 1.00 60.84 208 GLY A O 1
ATOM 1676 N N . SER A 1 209 ? -7.428 -20.210 -20.975 1.00 49.22 209 SER A N 1
ATOM 1677 C CA . SER A 1 209 ? -7.159 -21.639 -20.816 1.00 49.22 209 SER A CA 1
ATOM 1678 C C . SER A 1 209 ? -6.079 -22.077 -21.811 1.00 49.22 209 SER A C 1
ATOM 1680 O O . SER A 1 209 ? -6.126 -21.698 -22.980 1.00 49.22 209 SER A O 1
ATOM 1682 N N . ILE A 1 210 ? -5.126 -22.889 -21.342 1.00 45.16 210 ILE A N 1
ATOM 1683 C CA . ILE A 1 210 ? -3.917 -23.366 -22.051 1.00 45.16 210 ILE A CA 1
ATOM 1684 C C . ILE A 1 210 ? -4.202 -23.890 -23.481 1.00 45.16 210 ILE A C 1
ATOM 1686 O O . ILE A 1 210 ? -3.330 -23.855 -24.342 1.00 45.16 210 ILE A O 1
ATOM 1690 N N . GLU A 1 211 ? -5.440 -24.284 -23.783 1.00 42.16 211 GLU A N 1
ATOM 1691 C CA . GLU A 1 211 ? -5.887 -24.752 -25.101 1.00 42.16 211 GLU A CA 1
ATOM 1692 C C . GLU A 1 211 ? -5.904 -23.685 -26.219 1.00 42.16 211 GLU A C 1
ATOM 1694 O O . GLU A 1 211 ? -5.969 -24.044 -27.398 1.00 42.16 211 GLU A O 1
ATOM 1699 N N . GLU A 1 212 ? -5.835 -22.386 -25.902 1.00 44.03 212 GLU A N 1
ATOM 1700 C CA . GLU A 1 212 ? -5.790 -21.325 -26.925 1.00 44.03 212 GLU A CA 1
ATOM 1701 C C . GLU A 1 212 ? -4.366 -21.003 -27.411 1.00 44.03 212 GLU A C 1
ATOM 1703 O O . GLU A 1 212 ? -4.200 -20.577 -28.555 1.00 44.03 212 GLU A O 1
ATOM 1708 N N . GLN A 1 213 ? -3.326 -21.281 -26.612 1.00 42.00 213 GLN A N 1
ATOM 1709 C CA . GLN A 1 213 ? -1.929 -21.024 -27.004 1.00 42.00 213 GLN A CA 1
ATOM 1710 C C . GLN A 1 213 ? -1.382 -22.060 -28.002 1.00 42.00 213 GLN A C 1
ATOM 1712 O O . GLN A 1 213 ? -0.579 -21.716 -28.869 1.00 42.00 213 GLN A O 1
ATOM 1717 N N . ASP A 1 214 ? -1.876 -23.301 -27.968 1.00 36.91 214 ASP A N 1
ATOM 1718 C CA . ASP A 1 214 ? -1.472 -24.350 -28.921 1.00 36.91 214 ASP A CA 1
ATOM 1719 C C . ASP A 1 214 ? -2.126 -24.201 -30.309 1.00 36.91 214 ASP A C 1
ATOM 1721 O O . ASP A 1 214 ? -1.680 -24.797 -31.297 1.00 36.91 214 ASP A O 1
ATOM 1725 N N . LYS A 1 215 ? -3.163 -23.363 -30.431 1.00 40.19 215 LYS A N 1
ATOM 1726 C CA . LYS A 1 215 ? -3.786 -23.063 -31.729 1.00 40.19 215 LYS A CA 1
ATOM 1727 C C . LYS A 1 215 ? -3.037 -21.984 -32.509 1.00 40.19 215 LYS A C 1
ATOM 1729 O O . LYS A 1 215 ? -3.023 -22.038 -33.733 1.00 40.19 215 LYS A O 1
ATOM 1734 N N . GLU A 1 216 ? -2.344 -21.056 -31.848 1.00 37.66 216 GLU A N 1
ATOM 1735 C CA . GLU A 1 216 ? -1.547 -20.026 -32.538 1.00 37.66 216 GLU A CA 1
ATOM 1736 C C . GLU A 1 216 ? -0.256 -20.575 -33.170 1.00 37.66 216 GLU A C 1
ATOM 1738 O O . GLU A 1 216 ? 0.233 -20.025 -34.158 1.00 37.66 216 GLU A O 1
ATOM 1743 N N . SER A 1 217 ? 0.262 -21.705 -32.676 1.00 36.03 217 SER A N 1
ATOM 1744 C CA . SER A 1 217 ? 1.444 -22.375 -33.237 1.00 36.03 217 SER A CA 1
ATOM 1745 C C . SER A 1 217 ? 1.133 -23.317 -34.412 1.00 36.03 217 SER A C 1
ATOM 1747 O O . SER A 1 217 ? 2.055 -23.770 -35.093 1.00 36.03 217 SER A O 1
ATOM 1749 N N . SER A 1 218 ? -0.148 -23.584 -34.703 1.00 34.34 218 SER A N 1
ATOM 1750 C CA . SER A 1 218 ? -0.580 -24.594 -35.683 1.00 34.34 218 SER A CA 1
ATOM 1751 C C . SER A 1 218 ? -1.177 -24.040 -36.992 1.00 34.34 218 SER A C 1
ATOM 1753 O O . SER A 1 218 ? -1.523 -24.817 -37.879 1.00 34.34 218 SER A O 1
ATOM 1755 N N . PHE A 1 219 ? -1.194 -22.718 -37.215 1.00 32.41 219 PHE A N 1
ATOM 1756 C CA . PHE A 1 219 ? -1.703 -22.102 -38.461 1.00 32.41 219 PHE A CA 1
ATOM 1757 C C . PHE A 1 219 ? -0.783 -22.210 -39.702 1.00 32.41 219 PHE A C 1
ATOM 1759 O O . PHE A 1 219 ? -1.007 -21.527 -40.702 1.00 32.41 219 PHE A O 1
ATOM 1766 N N . LEU A 1 220 ? 0.221 -23.093 -39.699 1.00 33.88 220 LEU A N 1
ATOM 1767 C CA . LEU A 1 220 ? 0.998 -23.453 -40.894 1.00 33.88 220 LEU A CA 1
ATOM 1768 C C . LEU A 1 220 ? 0.900 -24.960 -41.179 1.00 33.88 220 LEU A C 1
ATOM 1770 O O . LEU A 1 220 ? 1.856 -25.704 -40.985 1.00 33.88 220 LEU A O 1
ATOM 1774 N N . GLY A 1 221 ? -0.249 -25.424 -41.672 1.00 28.64 221 GLY A N 1
ATOM 1775 C CA . GLY A 1 221 ? -0.386 -26.795 -42.176 1.00 28.64 221 GLY A CA 1
ATOM 1776 C C . GLY A 1 221 ? -1.802 -27.103 -42.649 1.00 28.64 221 GLY A C 1
ATOM 1777 O O . GLY A 1 221 ? -2.734 -27.078 -41.859 1.00 28.64 221 GLY A O 1
ATOM 1778 N N . GLY A 1 222 ? -1.965 -27.329 -43.953 1.00 27.56 222 GLY A N 1
ATOM 1779 C CA . GLY A 1 222 ? -3.258 -27.343 -44.634 1.00 27.56 222 GLY A CA 1
ATOM 1780 C C . GLY A 1 222 ? -4.066 -28.649 -44.600 1.00 27.56 222 GLY A C 1
ATOM 1781 O O . GLY A 1 222 ? -3.515 -29.740 -44.550 1.00 27.56 222 GLY A O 1
ATOM 1782 N N . ASP A 1 223 ? -5.373 -28.428 -44.758 1.00 27.73 223 ASP A N 1
ATOM 1783 C CA . ASP A 1 223 ? -6.329 -29.033 -45.704 1.00 27.73 223 ASP A CA 1
ATOM 1784 C C . ASP A 1 223 ? -6.852 -30.486 -45.561 1.00 27.73 223 ASP A C 1
ATOM 1786 O O . ASP A 1 223 ? -6.157 -31.425 -45.184 1.00 27.73 223 ASP A O 1
ATOM 1790 N N . TYR A 1 224 ? -8.101 -30.605 -46.039 1.00 28.44 224 TYR A N 1
ATOM 1791 C CA . TYR A 1 224 ? -8.999 -31.742 -46.301 1.00 28.44 224 TYR A CA 1
ATOM 1792 C C . TYR A 1 224 ? -9.926 -32.228 -45.174 1.00 28.44 224 TYR A C 1
ATOM 1794 O O . TYR A 1 224 ? -9.520 -32.748 -44.141 1.00 28.44 224 TYR A O 1
ATOM 1802 N N . GLY A 1 225 ? -11.230 -32.049 -45.432 1.00 24.78 225 GLY A N 1
ATOM 1803 C CA . GLY A 1 225 ? -12.327 -32.182 -44.475 1.00 24.78 225 GLY A CA 1
ATOM 1804 C C . GLY A 1 225 ? -13.235 -33.396 -44.655 1.00 24.78 225 GLY A C 1
ATOM 1805 O O . GLY A 1 225 ? -12.980 -34.266 -45.478 1.00 24.78 225 GLY A O 1
ATOM 1806 N N . ALA A 1 226 ? -14.333 -33.408 -43.896 1.00 25.67 226 ALA A N 1
ATOM 1807 C CA . ALA A 1 226 ? -15.591 -34.110 -44.163 1.00 25.67 226 ALA A CA 1
ATOM 1808 C C . ALA A 1 226 ? -16.638 -33.692 -43.108 1.00 25.67 226 ALA A C 1
ATOM 1810 O O . ALA A 1 226 ? -16.300 -33.158 -42.059 1.00 25.67 226 ALA A O 1
ATOM 1811 N N . SER A 1 227 ? -17.911 -33.890 -43.438 1.00 23.25 227 SER A N 1
ATOM 1812 C CA . SER A 1 227 ? -19.073 -33.112 -42.995 1.00 23.25 227 SER A CA 1
ATOM 1813 C C . SER A 1 227 ? -20.039 -33.876 -42.060 1.00 23.25 227 SER A C 1
ATOM 1815 O O . SER A 1 227 ? -19.925 -35.092 -41.927 1.00 23.25 227 SER A O 1
ATOM 1817 N N . VAL A 1 228 ? -21.063 -33.138 -41.586 1.00 24.31 228 VAL A N 1
ATOM 1818 C CA . VAL A 1 228 ? -22.406 -33.527 -41.063 1.00 24.31 228 VAL A CA 1
ATOM 1819 C C . VAL A 1 228 ? -22.451 -34.166 -39.645 1.00 24.31 228 VAL A C 1
ATOM 1821 O O . VAL A 1 228 ? -21.596 -34.970 -39.318 1.00 24.31 228 VAL A O 1
ATOM 1824 N N . THR A 1 229 ? -23.389 -33.924 -38.705 1.00 23.25 229 THR A N 1
ATOM 1825 C CA . THR A 1 229 ? -24.764 -33.362 -38.695 1.00 23.25 229 THR A CA 1
ATOM 1826 C C . THR A 1 229 ? -25.161 -32.909 -37.269 1.00 23.25 229 THR A C 1
ATOM 1828 O O . THR A 1 229 ? -24.646 -33.433 -36.288 1.00 23.25 229 THR A O 1
ATOM 1831 N N . GLN A 1 230 ? -26.111 -31.972 -37.187 1.00 23.98 230 GLN A N 1
ATOM 1832 C CA . GLN A 1 230 ? -26.776 -31.381 -36.007 1.00 23.98 230 GLN A CA 1
ATOM 1833 C C . GLN A 1 230 ? -27.619 -32.369 -35.163 1.00 23.98 230 GLN A C 1
ATOM 1835 O O . GLN A 1 230 ? -27.990 -33.413 -35.688 1.00 23.98 230 GLN A O 1
ATOM 1840 N N . VAL A 1 231 ? -28.015 -31.982 -33.931 1.00 25.42 231 VAL A N 1
ATOM 1841 C CA . VAL A 1 231 ? -29.422 -31.736 -33.471 1.00 25.42 231 VAL A CA 1
ATOM 1842 C C . VAL A 1 231 ? -29.434 -31.186 -32.011 1.00 25.42 231 VAL A C 1
ATOM 1844 O O . VAL A 1 231 ? -28.553 -31.563 -31.240 1.00 25.42 231 VAL A O 1
ATOM 1847 N N . PRO A 1 232 ? -30.389 -30.303 -31.614 1.00 29.45 232 PRO A N 1
ATOM 1848 C CA . PRO A 1 232 ? -30.355 -29.496 -30.386 1.00 29.45 232 PRO A CA 1
ATOM 1849 C C . PRO A 1 232 ? -31.439 -29.854 -29.340 1.00 29.45 232 PRO A C 1
ATOM 1851 O O . PRO A 1 232 ? -32.428 -30.515 -29.645 1.00 29.45 232 PRO A O 1
ATOM 1854 N N . GLY A 1 233 ? -31.300 -29.316 -28.125 1.00 22.92 233 GLY A N 1
ATOM 1855 C CA . GLY A 1 233 ? -32.339 -29.242 -27.085 1.00 22.92 233 GLY A CA 1
ATOM 1856 C C . GLY A 1 233 ? -31.701 -28.861 -25.743 1.00 22.92 233 GLY A C 1
ATOM 1857 O O . GLY A 1 233 ? -30.548 -29.189 -25.511 1.00 22.92 233 GLY A O 1
ATOM 1858 N N . GLU A 1 234 ? -32.308 -28.153 -24.803 1.00 23.94 234 GLU A N 1
ATOM 1859 C CA . GLU A 1 234 ? -33.595 -27.479 -24.696 1.00 23.94 234 GLU A CA 1
ATOM 1860 C C . GLU A 1 234 ? -33.465 -26.475 -23.529 1.00 23.94 234 GLU A C 1
ATOM 1862 O O . GLU A 1 234 ? -32.596 -26.575 -22.664 1.00 23.94 234 GLU A O 1
ATOM 1867 N N . THR A 1 235 ? -34.339 -25.482 -23.541 1.00 23.16 235 THR A N 1
ATOM 1868 C CA . THR A 1 235 ? -34.446 -24.308 -22.667 1.00 23.16 235 THR A CA 1
ATOM 1869 C C . THR A 1 235 ? -34.757 -24.603 -21.194 1.00 23.16 235 THR A C 1
ATOM 1871 O O . THR A 1 235 ? -35.604 -25.445 -20.913 1.00 23.16 235 THR A O 1
ATOM 1874 N N . SER A 1 236 ? -34.298 -23.750 -20.268 1.00 25.95 236 SER A N 1
ATOM 1875 C CA . SER A 1 236 ? -35.196 -23.253 -19.211 1.00 25.95 236 SER A CA 1
ATOM 1876 C C . SER A 1 236 ? -34.784 -21.869 -18.702 1.00 25.95 236 SER A C 1
ATOM 1878 O O . SER A 1 236 ? -33.617 -21.500 -18.663 1.00 25.95 236 SER A O 1
ATOM 1880 N N . ASN A 1 237 ? -35.812 -21.083 -18.410 1.00 22.03 237 ASN A N 1
ATOM 1881 C CA . ASN A 1 237 ? -35.860 -19.633 -18.331 1.00 22.03 237 ASN A CA 1
ATOM 1882 C C . ASN A 1 237 ? -36.251 -19.260 -16.896 1.00 22.03 237 ASN A C 1
ATOM 1884 O O . ASN A 1 237 ? -37.269 -19.769 -16.429 1.00 22.03 237 ASN A O 1
ATOM 1888 N N . TRP A 1 238 ? -35.525 -18.363 -16.224 1.00 22.86 238 TRP A N 1
ATOM 1889 C CA . TRP A 1 238 ? -36.028 -17.708 -15.012 1.00 22.86 238 TRP A CA 1
ATOM 1890 C C . TRP A 1 238 ? -35.753 -16.209 -15.032 1.00 22.86 238 TRP A C 1
ATOM 1892 O O . TRP A 1 238 ? -34.644 -15.737 -15.268 1.00 22.86 238 TRP A O 1
ATOM 1902 N N . LYS A 1 239 ? -36.851 -15.480 -14.832 1.00 24.62 239 LYS A N 1
ATOM 1903 C CA . LYS A 1 239 ? -36.985 -14.035 -14.942 1.00 24.62 239 LYS A CA 1
ATOM 1904 C C . LYS A 1 239 ? -36.388 -13.301 -13.741 1.00 24.62 239 LYS A C 1
ATOM 1906 O O . LYS A 1 239 ? -36.559 -13.680 -12.589 1.00 24.62 239 LYS A O 1
ATOM 1911 N N . GLN A 1 240 ? -35.787 -12.185 -14.115 1.00 25.47 240 GLN A N 1
ATOM 1912 C CA . GLN A 1 240 ? -35.205 -11.061 -13.395 1.00 25.47 240 GLN A CA 1
ATOM 1913 C C . GLN A 1 240 ? -36.159 -10.348 -12.415 1.00 25.47 240 GLN A C 1
ATOM 1915 O O . GLN A 1 240 ? -37.331 -10.151 -12.739 1.00 25.47 240 GLN A O 1
ATOM 1920 N N . SER A 1 241 ? -35.619 -9.822 -11.304 1.00 25.17 241 SER A N 1
ATOM 1921 C CA . SER A 1 241 ? -36.021 -8.509 -10.762 1.00 25.17 241 SER A CA 1
ATOM 1922 C C . SER A 1 241 ? -34.987 -7.921 -9.773 1.00 25.17 241 SER A C 1
ATOM 1924 O O . SER A 1 241 ? -34.925 -8.379 -8.640 1.00 25.17 241 SER A O 1
ATOM 1926 N N . ARG A 1 242 ? -34.241 -6.897 -10.245 1.00 25.12 242 ARG A N 1
ATOM 1927 C CA . ARG A 1 242 ? -33.943 -5.549 -9.663 1.00 25.12 242 ARG A CA 1
ATOM 1928 C C . ARG A 1 242 ? -33.513 -5.439 -8.183 1.00 25.12 242 ARG A C 1
ATOM 1930 O O . ARG A 1 242 ? -34.192 -5.981 -7.330 1.00 25.12 242 ARG A O 1
ATOM 1937 N N . ASN A 1 243 ? -32.533 -4.641 -7.741 1.00 24.23 243 ASN A N 1
ATOM 1938 C CA . ASN A 1 243 ? -31.700 -3.544 -8.269 1.00 24.23 243 ASN A CA 1
ATOM 1939 C C . ASN A 1 243 ? -30.516 -3.374 -7.285 1.00 24.23 243 ASN A C 1
ATOM 1941 O O . ASN A 1 243 ? -30.774 -3.364 -6.083 1.00 24.23 243 ASN A O 1
ATOM 1945 N N . SER A 1 244 ? -29.287 -3.154 -7.759 1.00 27.62 244 SER A N 1
ATOM 1946 C CA . SER A 1 244 ? -28.216 -2.453 -7.023 1.00 27.62 244 SER A CA 1
ATOM 1947 C C . SER A 1 244 ? -27.060 -2.196 -7.988 1.00 27.62 244 SER A C 1
ATOM 1949 O O . SER A 1 244 ? -26.545 -3.141 -8.578 1.00 27.62 244 SER A O 1
ATOM 1951 N N . GLU A 1 245 ? -26.708 -0.931 -8.190 1.00 32.38 245 GLU A N 1
ATOM 1952 C CA . GLU A 1 245 ? -25.519 -0.508 -8.931 1.00 32.38 245 GLU A CA 1
ATOM 1953 C C . GLU A 1 245 ? -24.293 -0.806 -8.064 1.00 32.38 245 GLU A C 1
ATOM 1955 O O . GLU A 1 245 ? -24.100 -0.169 -7.033 1.00 32.38 245 GLU A O 1
ATOM 1960 N N . ASP A 1 246 ? -23.513 -1.812 -8.452 1.00 32.62 246 ASP A N 1
ATOM 1961 C CA . ASP A 1 246 ? -22.202 -2.086 -7.873 1.00 32.62 246 ASP A CA 1
ATOM 1962 C C . ASP A 1 246 ? -21.332 -2.714 -8.966 1.00 32.62 246 ASP A C 1
ATOM 1964 O O . ASP A 1 246 ? -21.742 -3.679 -9.621 1.00 32.62 246 ASP A O 1
ATOM 1968 N N . ALA A 1 247 ? -20.159 -2.135 -9.213 1.00 33.81 247 ALA A N 1
ATOM 1969 C CA . ALA A 1 247 ? -19.194 -2.636 -10.185 1.00 33.81 247 ALA A CA 1
ATOM 1970 C C . ALA A 1 247 ? -18.447 -3.840 -9.589 1.00 33.81 247 ALA A C 1
ATOM 1972 O O . ALA A 1 247 ? -17.254 -3.784 -9.312 1.00 33.81 247 ALA A O 1
ATOM 1973 N N . GLY A 1 248 ? -19.177 -4.931 -9.360 1.00 30.25 248 GLY A N 1
ATOM 1974 C CA . GLY A 1 248 ? -18.603 -6.246 -9.112 1.00 30.25 248 GLY A CA 1
ATOM 1975 C C . GLY A 1 248 ? -18.143 -6.872 -10.426 1.00 30.25 248 GLY A C 1
ATOM 1976 O O . GLY A 1 248 ? -18.769 -6.677 -11.470 1.00 30.25 248 GLY A O 1
ATOM 1977 N N . ILE A 1 249 ? -17.058 -7.646 -10.382 1.00 40.00 249 ILE A N 1
ATOM 1978 C CA . ILE A 1 249 ? -16.619 -8.493 -11.496 1.00 40.00 249 ILE A CA 1
ATOM 1979 C C . ILE A 1 249 ? -17.725 -9.530 -11.758 1.00 40.00 249 ILE A C 1
ATOM 1981 O O . ILE A 1 249 ? -17.776 -10.590 -11.138 1.00 40.00 249 ILE A O 1
ATOM 1985 N N . LEU A 1 250 ? -18.658 -9.200 -12.652 1.00 30.64 250 LEU A N 1
ATOM 1986 C CA . LEU A 1 250 ? -19.670 -10.126 -13.143 1.00 30.64 250 LEU A CA 1
ATOM 1987 C C . LEU A 1 250 ? -18.997 -11.118 -14.095 1.00 30.64 250 LEU A C 1
ATOM 1989 O O . LEU A 1 250 ? -18.441 -10.743 -15.126 1.00 30.64 250 LEU A O 1
ATOM 1993 N N . LEU A 1 251 ? -19.074 -12.401 -13.747 1.00 34.47 251 LEU A N 1
ATOM 1994 C CA . LEU A 1 251 ? -18.760 -13.513 -14.639 1.00 34.47 251 LEU A CA 1
ATOM 1995 C C . LEU A 1 251 ? -19.791 -13.537 -15.780 1.00 34.47 251 LEU A C 1
ATOM 1997 O O . LEU A 1 251 ? -20.851 -14.154 -15.667 1.00 34.47 251 LEU A O 1
ATOM 2001 N N . GLU A 1 252 ? -19.509 -12.840 -16.881 1.00 28.73 252 GLU A N 1
ATOM 2002 C CA . GLU A 1 252 ? -20.307 -12.956 -18.102 1.00 28.73 252 GLU A CA 1
ATOM 2003 C C . GLU A 1 252 ? -20.039 -14.305 -18.785 1.00 28.73 252 GLU A C 1
ATOM 2005 O O . GLU A 1 252 ? -19.053 -14.497 -19.497 1.00 28.73 252 GLU A O 1
ATOM 2010 N N . ASN A 1 253 ? -20.972 -15.240 -18.604 1.00 30.45 253 ASN A N 1
ATOM 2011 C CA . ASN A 1 253 ? -21.097 -16.426 -19.444 1.00 30.45 253 ASN A CA 1
ATOM 2012 C C . ASN A 1 253 ? -21.652 -16.020 -20.816 1.00 30.45 253 ASN A C 1
ATOM 2014 O O . ASN A 1 253 ? -22.866 -16.049 -21.024 1.00 30.45 253 ASN A O 1
ATOM 2018 N N . ASN A 1 254 ? -20.782 -15.671 -21.765 1.00 30.77 254 ASN A N 1
ATOM 2019 C CA . ASN A 1 254 ? -21.186 -15.534 -23.163 1.00 30.77 254 ASN A CA 1
ATOM 2020 C C . ASN A 1 254 ? -20.904 -16.828 -23.933 1.00 30.77 254 ASN A C 1
ATOM 2022 O O . ASN A 1 254 ? -19.769 -17.166 -24.256 1.00 30.77 254 ASN A O 1
ATOM 2026 N N . SER A 1 255 ? -21.991 -17.542 -24.227 1.00 36.94 255 SER A N 1
ATOM 2027 C CA . SER A 1 255 ? -22.043 -18.565 -25.266 1.00 36.94 255 SER A CA 1
ATOM 2028 C C . SER A 1 255 ? -22.320 -17.869 -26.599 1.00 36.94 255 SER A C 1
ATOM 2030 O O . SER A 1 255 ? -23.372 -17.260 -26.782 1.00 36.94 255 SER A O 1
ATOM 2032 N N . GLY A 1 256 ? -21.359 -17.916 -27.518 1.00 28.09 256 GLY A N 1
ATOM 2033 C CA . GLY A 1 256 ? -21.489 -17.287 -28.829 1.00 28.09 256 GLY A CA 1
ATOM 2034 C C . GLY A 1 256 ? -20.205 -17.398 -29.639 1.00 28.09 256 GLY A C 1
ATOM 2035 O O . GLY A 1 256 ? -19.248 -16.675 -29.396 1.00 28.09 256 GLY A O 1
ATOM 2036 N N . ASP A 1 257 ? -20.216 -18.341 -30.571 1.00 36.38 257 ASP A N 1
ATOM 2037 C CA . ASP A 1 257 ? -19.242 -18.571 -31.636 1.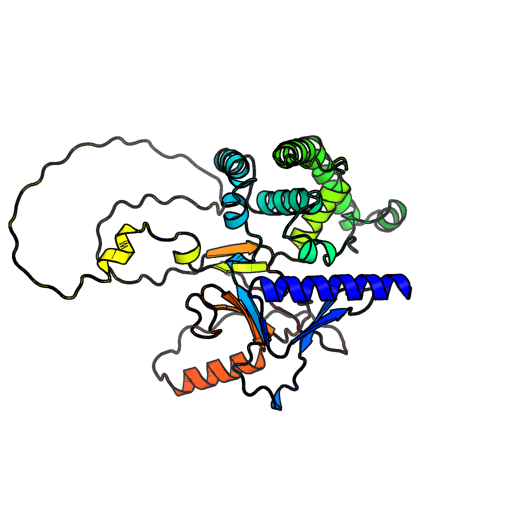00 36.38 257 ASP A CA 1
ATOM 2038 C C . ASP A 1 257 ? -19.007 -17.290 -32.461 1.00 36.38 257 ASP A C 1
ATOM 2040 O O . ASP A 1 257 ? -19.949 -16.807 -33.079 1.00 36.38 257 ASP A O 1
ATOM 2044 N N . GLU A 1 258 ? -17.787 -16.730 -32.464 1.00 32.47 258 GLU A N 1
ATOM 2045 C CA . GLU A 1 258 ? -17.333 -15.782 -33.496 1.00 32.47 258 GLU A CA 1
ATOM 2046 C C . GLU A 1 258 ? -15.798 -15.578 -33.487 1.00 32.47 258 GLU A C 1
ATOM 2048 O O . GLU A 1 258 ? -15.210 -14.957 -32.607 1.00 32.47 258 GLU A O 1
ATOM 2053 N N . THR A 1 259 ? -15.159 -16.123 -34.526 1.00 30.70 259 THR A N 1
ATOM 2054 C CA . THR A 1 259 ? -13.875 -15.767 -35.168 1.00 30.70 259 THR A CA 1
ATOM 2055 C C . THR A 1 259 ? -12.865 -14.854 -34.444 1.00 30.70 259 THR A C 1
ATOM 2057 O O . THR A 1 259 ? -13.085 -13.664 -34.228 1.00 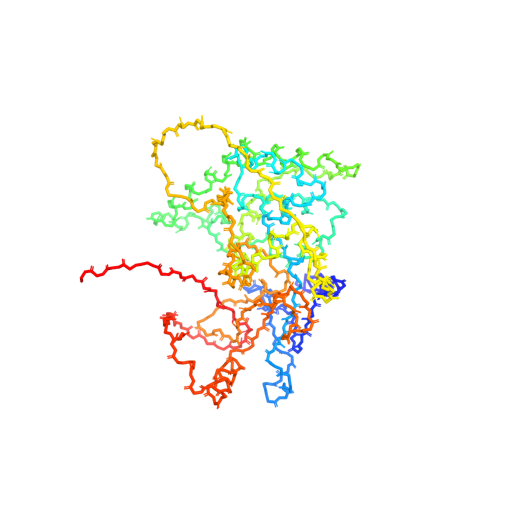30.70 259 THR A O 1
ATOM 2060 N N . SER A 1 260 ? -11.654 -15.399 -34.276 1.00 37.91 260 SER A N 1
ATOM 2061 C CA . SER A 1 260 ? -10.407 -14.763 -33.835 1.00 37.91 260 SER A CA 1
ATOM 2062 C C . SER A 1 260 ? -10.107 -13.410 -34.504 1.00 37.91 260 SER A C 1
ATOM 2064 O O . SER A 1 260 ? -9.522 -13.322 -35.588 1.00 37.91 260 SER A O 1
ATOM 2066 N N . LYS A 1 261 ? -10.438 -12.331 -33.804 1.00 34.91 261 LYS A N 1
ATOM 2067 C CA . LYS A 1 261 ? -9.739 -11.046 -33.880 1.00 34.91 261 LYS A CA 1
ATOM 2068 C C . LYS A 1 261 ? -9.309 -10.731 -32.459 1.00 34.91 261 LYS A C 1
ATOM 2070 O O . LYS A 1 261 ? -10.131 -10.848 -31.557 1.00 34.91 261 LYS A O 1
ATOM 2075 N N . SER A 1 262 ? -8.052 -10.337 -32.251 1.00 40.28 262 SER A N 1
ATOM 2076 C CA . SER A 1 262 ? -7.590 -9.832 -30.956 1.00 40.28 262 SER A CA 1
ATOM 2077 C C . SER A 1 262 ? -8.402 -8.577 -30.622 1.00 40.28 262 SER A C 1
ATOM 2079 O O . SER A 1 262 ? -8.076 -7.465 -31.051 1.00 40.28 262 SER A O 1
ATOM 2081 N N . VAL A 1 263 ? -9.531 -8.754 -29.941 1.00 45.28 263 VAL A N 1
ATOM 2082 C CA . VAL A 1 263 ? -10.313 -7.645 -29.420 1.00 45.28 263 VAL A CA 1
ATOM 2083 C C . VAL A 1 263 ? -9.420 -7.018 -28.368 1.00 45.28 263 VAL A C 1
ATOM 2085 O O . VAL A 1 263 ? -9.159 -7.614 -27.327 1.00 45.28 263 VAL A O 1
ATOM 2088 N N . ASN A 1 264 ? -8.884 -5.846 -28.692 1.00 51.34 264 ASN A N 1
ATOM 2089 C CA . ASN A 1 264 ? -8.132 -5.022 -27.765 1.00 51.34 264 ASN A CA 1
ATOM 2090 C C . ASN A 1 264 ? -9.147 -4.534 -26.718 1.00 51.34 264 ASN A C 1
ATOM 2092 O O . ASN A 1 264 ? -9.777 -3.495 -26.911 1.00 51.34 264 ASN A O 1
ATOM 2096 N N . ARG A 1 265 ? -9.427 -5.380 -25.719 1.00 70.00 265 ARG A N 1
ATOM 2097 C CA . ARG A 1 265 ? -10.362 -5.084 -24.632 1.00 70.00 265 ARG A CA 1
ATOM 2098 C C . ARG A 1 265 ? -9.777 -3.955 -23.793 1.00 70.00 265 ARG A C 1
ATOM 2100 O O . ARG A 1 265 ? -8.560 -3.893 -23.608 1.00 70.00 265 ARG A O 1
ATOM 2107 N N . ASP A 1 266 ? -10.649 -3.077 -23.309 1.00 78.62 266 ASP A N 1
ATOM 2108 C CA . ASP A 1 266 ? -10.247 -2.005 -22.406 1.00 78.62 266 ASP A CA 1
ATOM 2109 C C . ASP A 1 266 ? -9.573 -2.589 -21.148 1.00 78.62 266 ASP A C 1
ATOM 2111 O O . ASP A 1 266 ? -9.898 -3.711 -20.735 1.00 78.62 266 ASP A O 1
ATOM 2115 N N . PRO A 1 267 ? -8.589 -1.878 -20.567 1.00 84.94 267 PRO A N 1
ATOM 2116 C CA . PRO A 1 267 ? -7.898 -2.349 -19.377 1.00 84.94 267 PRO A CA 1
ATOM 2117 C C . PRO A 1 267 ? -8.866 -2.464 -18.198 1.00 84.94 267 PRO A C 1
ATOM 2119 O O . PRO A 1 267 ? -9.778 -1.651 -18.039 1.00 84.94 267 PRO A O 1
ATOM 2122 N N . LEU A 1 268 ? -8.625 -3.459 -17.349 1.00 89.88 268 LEU A N 1
ATOM 2123 C CA . LEU A 1 268 ? -9.339 -3.636 -16.092 1.00 89.88 268 LEU A CA 1
ATOM 2124 C C . LEU A 1 268 ? -8.631 -2.816 -15.021 1.00 89.88 268 LEU A C 1
ATOM 2126 O O . LEU A 1 268 ? -7.468 -3.065 -14.710 1.00 89.88 268 LEU A O 1
ATOM 2130 N N . TRP A 1 269 ? -9.322 -1.827 -14.473 1.00 91.94 269 TRP A N 1
ATOM 2131 C CA . TRP A 1 269 ? -8.782 -1.009 -13.398 1.00 91.94 269 TRP A CA 1
ATOM 2132 C C . TRP A 1 269 ? -8.930 -1.740 -12.075 1.00 91.94 269 TRP A C 1
ATOM 2134 O O . TRP A 1 269 ? -10.030 -2.146 -11.709 1.00 91.94 269 TRP A O 1
ATOM 2144 N N . VAL A 1 270 ? -7.813 -1.919 -11.375 1.00 92.75 270 VAL A N 1
ATOM 2145 C CA . VAL A 1 270 ? -7.806 -2.546 -10.056 1.00 92.75 270 VAL A CA 1
ATOM 2146 C C . VAL A 1 270 ? -7.028 -1.690 -9.074 1.00 92.75 270 VAL A C 1
ATOM 2148 O O . VAL A 1 270 ? -5.898 -1.287 -9.355 1.00 92.75 270 VAL A O 1
ATOM 2151 N N . GLU A 1 271 ? -7.624 -1.444 -7.911 1.00 95.19 271 GLU A N 1
ATOM 2152 C CA . GLU A 1 271 ? -6.947 -0.824 -6.779 1.00 95.19 271 GLU A CA 1
ATOM 2153 C C . GLU A 1 271 ? -5.950 -1.803 -6.145 1.00 95.19 271 GLU A C 1
ATOM 2155 O O . GLU A 1 271 ? -6.263 -2.967 -5.882 1.00 95.19 271 GLU A O 1
ATOM 2160 N N . GLY A 1 272 ? -4.737 -1.333 -5.864 1.00 96.81 272 GLY A N 1
ATOM 2161 C CA . GLY A 1 272 ? -3.736 -2.134 -5.167 1.00 96.81 272 GLY A CA 1
ATOM 2162 C C . GLY A 1 272 ? -2.447 -1.384 -4.881 1.00 96.81 272 GLY A C 1
ATOM 2163 O O . GLY A 1 272 ? -2.260 -0.249 -5.311 1.00 96.81 272 GLY A O 1
ATOM 2164 N N . LEU A 1 273 ? -1.547 -2.009 -4.129 1.00 98.50 273 LEU A N 1
ATOM 2165 C CA . LEU A 1 273 ? -0.265 -1.410 -3.770 1.00 98.50 273 LEU A CA 1
ATOM 2166 C C . LEU A 1 273 ? 0.826 -1.918 -4.702 1.00 98.50 273 LEU A C 1
ATOM 2168 O O . LEU A 1 273 ? 0.910 -3.114 -4.972 1.00 98.50 273 LEU A O 1
ATOM 2172 N N . VAL A 1 274 ? 1.686 -1.012 -5.161 1.00 98.12 274 VAL A N 1
ATOM 2173 C CA . VAL A 1 274 ? 2.780 -1.338 -6.082 1.00 98.12 274 VAL A CA 1
ATOM 2174 C C . VAL A 1 274 ? 4.096 -0.925 -5.436 1.00 98.12 274 VAL A C 1
ATOM 2176 O O . VAL A 1 274 ? 4.441 0.261 -5.500 1.00 98.12 274 VAL A O 1
ATOM 2179 N N . PRO A 1 275 ? 4.815 -1.870 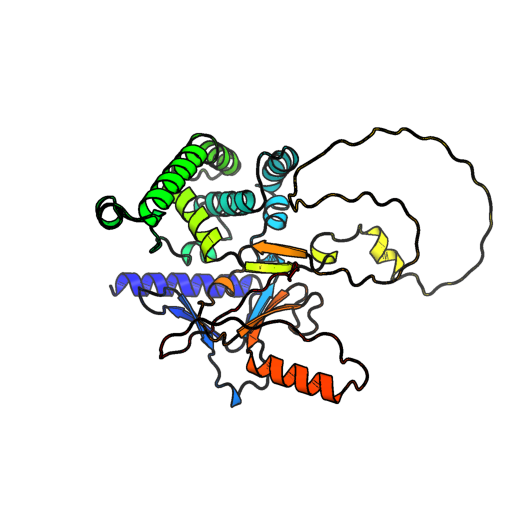-4.793 1.00 98.19 275 PRO A N 1
ATOM 2180 C CA . PRO A 1 275 ? 6.013 -1.568 -4.025 1.00 98.19 275 PRO A CA 1
ATOM 2181 C C . PRO A 1 275 ? 7.017 -0.730 -4.816 1.00 98.19 275 PRO A C 1
ATOM 2183 O O . PRO A 1 275 ? 7.509 -1.138 -5.866 1.00 98.19 275 PRO A O 1
ATOM 2186 N N . GLY A 1 276 ? 7.317 0.462 -4.305 1.00 96.31 276 GLY A N 1
ATOM 2187 C CA . GLY A 1 276 ? 8.248 1.406 -4.920 1.00 96.31 276 GLY A CA 1
ATOM 2188 C C . GLY A 1 276 ? 7.528 2.553 -5.625 1.00 96.31 276 GLY A C 1
ATOM 2189 O O . GLY A 1 276 ? 7.812 3.714 -5.327 1.00 96.31 276 GLY A O 1
ATOM 2190 N N . ILE A 1 277 ? 6.566 2.257 -6.508 1.00 95.94 277 ILE A N 1
ATOM 2191 C CA . ILE A 1 277 ? 5.769 3.295 -7.192 1.00 95.94 277 ILE A CA 1
ATOM 2192 C C . ILE A 1 277 ? 4.855 4.006 -6.188 1.00 95.94 277 ILE A C 1
ATOM 2194 O O . ILE A 1 277 ? 4.706 5.226 -6.250 1.00 95.94 277 ILE A O 1
ATOM 2198 N N . ASP A 1 278 ? 4.337 3.273 -5.204 1.00 95.50 278 ASP A N 1
ATOM 2199 C CA . ASP A 1 278 ? 3.526 3.778 -4.091 1.00 95.50 278 ASP A CA 1
ATOM 2200 C C . ASP A 1 278 ? 4.274 4.733 -3.129 1.00 95.50 278 ASP A C 1
ATOM 2202 O O . ASP A 1 278 ? 3.677 5.297 -2.214 1.00 95.50 278 ASP A O 1
ATOM 2206 N N . PHE A 1 279 ? 5.581 4.954 -3.330 1.00 94.81 279 PHE A N 1
ATOM 2207 C CA . PHE A 1 279 ? 6.367 5.998 -2.657 1.00 94.81 279 PHE A CA 1
ATOM 2208 C C . PHE A 1 279 ? 6.412 7.324 -3.427 1.00 94.81 279 PHE A C 1
ATOM 2210 O O . PHE A 1 279 ? 7.068 8.275 -2.988 1.00 94.81 279 PHE A O 1
ATOM 2217 N N . CYS A 1 280 ? 5.762 7.424 -4.587 1.00 91.38 280 CYS A N 1
ATOM 2218 C CA . CYS A 1 280 ? 5.606 8.707 -5.262 1.00 91.38 280 CYS A CA 1
ATOM 2219 C C . CYS A 1 280 ? 4.684 9.601 -4.432 1.00 91.38 280 CYS A C 1
ATOM 2221 O O . CYS A 1 280 ? 3.510 9.301 -4.245 1.00 91.38 280 CYS A O 1
ATOM 2223 N N . ASN A 1 281 ? 5.210 10.726 -3.956 1.00 84.94 281 ASN A N 1
ATOM 2224 C CA . ASN A 1 281 ? 4.398 11.696 -3.229 1.00 84.94 281 ASN A CA 1
ATOM 2225 C C . ASN A 1 281 ? 3.413 12.398 -4.177 1.00 84.94 281 ASN A C 1
ATOM 2227 O O . ASN A 1 281 ? 3.594 12.399 -5.389 1.00 84.94 281 ASN A O 1
ATOM 2231 N N . HIS A 1 282 ? 2.375 13.036 -3.644 1.00 74.44 282 HIS A N 1
ATOM 2232 C CA . HIS A 1 282 ? 1.450 13.831 -4.454 1.00 74.44 282 HIS A CA 1
ATOM 2233 C C . HIS A 1 282 ? 1.826 15.318 -4.465 1.00 74.44 282 HIS A C 1
ATOM 2235 O O . HIS A 1 282 ? 2.523 15.828 -3.589 1.00 74.44 282 HIS A O 1
ATOM 2241 N N . GLY A 1 283 ? 1.358 16.034 -5.483 1.00 69.69 283 GLY A N 1
ATOM 2242 C CA . GLY A 1 283 ? 1.677 17.434 -5.723 1.00 69.69 283 GLY A CA 1
ATOM 2243 C C . GLY A 1 283 ? 0.987 17.940 -6.987 1.00 69.69 283 GLY A C 1
ATOM 2244 O O . GLY A 1 283 ? 0.617 17.177 -7.875 1.00 69.69 283 GLY A O 1
ATOM 2245 N N . PHE A 1 284 ? 0.796 19.253 -7.074 1.00 70.25 284 PHE A N 1
ATOM 2246 C CA . PHE A 1 284 ? -0.048 19.860 -8.114 1.00 70.25 284 PHE A CA 1
ATOM 2247 C C . PHE A 1 284 ? 0.492 19.731 -9.539 1.00 70.25 284 PHE A C 1
ATOM 2249 O O . PHE A 1 284 ? -0.258 19.881 -10.501 1.00 70.25 284 PHE A O 1
ATOM 2256 N N . LYS A 1 285 ? 1.798 19.506 -9.681 1.00 78.25 285 LYS A N 1
ATOM 2257 C CA . LYS A 1 285 ? 2.456 19.259 -10.961 1.00 78.25 285 LYS A CA 1
ATOM 2258 C C . LYS A 1 285 ? 3.215 17.952 -10.846 1.00 78.25 285 LYS A C 1
ATOM 2260 O O . LYS A 1 285 ? 4.324 17.931 -10.321 1.00 78.25 285 LYS A O 1
ATOM 2265 N N . GLY A 1 286 ? 2.591 16.881 -11.325 1.00 78.44 286 GLY A N 1
ATOM 2266 C CA . GLY A 1 286 ? 3.249 15.590 -11.418 1.00 78.44 286 GLY A CA 1
ATOM 2267 C C . GLY A 1 286 ? 4.479 15.675 -12.313 1.00 78.44 286 GLY A C 1
ATOM 2268 O O . GLY A 1 286 ? 4.417 16.204 -13.424 1.00 78.44 286 GLY A O 1
ATOM 2269 N N . ALA A 1 287 ? 5.607 15.188 -11.805 1.00 85.44 287 ALA A N 1
ATOM 2270 C CA . ALA A 1 287 ? 6.841 15.065 -12.577 1.00 85.44 287 ALA A CA 1
ATOM 2271 C C . ALA A 1 287 ? 6.908 13.718 -13.311 1.00 85.44 287 ALA A C 1
ATOM 2273 O O . ALA A 1 287 ? 7.657 13.590 -14.283 1.00 85.44 287 ALA A O 1
ATOM 2274 N N . ALA A 1 288 ? 6.093 12.748 -12.887 1.00 87.81 288 ALA A N 1
ATOM 2275 C CA . ALA A 1 288 ? 5.926 11.464 -13.544 1.00 87.81 288 ALA A CA 1
ATOM 2276 C C . ALA A 1 288 ? 4.466 11.001 -13.537 1.00 87.81 288 ALA A C 1
ATOM 2278 O O . ALA A 1 288 ? 3.646 11.460 -12.744 1.00 87.81 288 ALA A O 1
ATOM 2279 N N . THR A 1 289 ? 4.169 10.060 -14.418 1.00 89.81 289 THR A N 1
ATOM 2280 C CA . THR A 1 289 ? 2.940 9.264 -14.432 1.00 89.81 289 THR A CA 1
ATOM 2281 C C . THR A 1 289 ? 3.319 7.792 -14.438 1.00 89.81 289 THR A C 1
ATOM 2283 O O . THR A 1 289 ? 4.465 7.449 -14.737 1.00 89.81 289 THR A O 1
ATOM 2286 N N . TRP A 1 290 ? 2.373 6.922 -14.105 1.00 92.31 290 TRP A N 1
ATOM 2287 C CA . TRP A 1 290 ? 2.550 5.486 -14.262 1.00 92.31 290 TRP A CA 1
ATOM 2288 C C . TRP A 1 290 ? 1.733 4.953 -15.434 1.00 92.31 290 TRP A C 1
ATOM 2290 O O . TRP A 1 290 ? 0.655 5.458 -15.737 1.00 92.31 290 TRP A O 1
ATOM 2300 N N . GLU A 1 291 ? 2.259 3.926 -16.084 1.00 93.00 291 GLU A N 1
ATOM 2301 C CA . GLU A 1 291 ? 1.610 3.189 -17.167 1.00 93.00 291 GLU A CA 1
ATOM 2302 C C . GLU A 1 291 ? 1.894 1.690 -16.986 1.00 93.00 291 GLU A C 1
ATOM 2304 O O . GLU A 1 291 ? 2.753 1.304 -16.188 1.00 93.00 291 GLU A O 1
ATOM 2309 N N . VAL A 1 292 ? 1.170 0.843 -17.717 1.00 94.38 292 VAL A N 1
ATOM 2310 C CA . VAL A 1 292 ? 1.396 -0.607 -17.747 1.00 94.38 292 VAL A CA 1
ATOM 2311 C C . VAL A 1 292 ? 1.921 -1.006 -19.121 1.00 94.38 292 VAL A C 1
ATOM 2313 O O . VAL A 1 292 ? 1.391 -0.578 -20.145 1.00 94.38 292 VAL A O 1
ATOM 2316 N N . ASP A 1 293 ? 2.965 -1.830 -19.134 1.00 93.88 293 ASP A N 1
ATOM 2317 C CA . ASP A 1 293 ? 3.543 -2.465 -20.312 1.00 93.88 293 ASP A CA 1
ATOM 2318 C C . ASP A 1 293 ? 3.211 -3.968 -20.290 1.00 93.88 293 ASP A C 1
ATOM 2320 O O . ASP A 1 293 ? 3.887 -4.744 -19.606 1.00 93.88 293 ASP A O 1
ATOM 2324 N N . PRO A 1 294 ? 2.167 -4.408 -21.017 1.00 91.62 294 PRO A N 1
ATOM 2325 C CA . PRO A 1 294 ? 1.730 -5.801 -20.992 1.00 91.62 294 PRO A CA 1
ATOM 2326 C C . PRO A 1 294 ? 2.779 -6.750 -21.575 1.00 91.62 294 PRO A C 1
ATOM 2328 O O . PRO A 1 294 ? 2.949 -7.865 -21.090 1.00 91.62 294 PRO A O 1
ATOM 2331 N N . THR A 1 295 ? 3.487 -6.315 -22.621 1.00 92.25 295 THR A N 1
ATOM 2332 C CA . THR A 1 295 ? 4.366 -7.180 -23.421 1.00 92.25 295 THR A CA 1
ATOM 2333 C C . THR A 1 295 ? 5.844 -7.005 -23.090 1.00 92.25 295 THR A C 1
ATOM 2335 O O . THR A 1 295 ? 6.663 -7.792 -23.553 1.00 92.25 295 THR A O 1
ATOM 2338 N N . GLY A 1 296 ? 6.210 -5.956 -22.351 1.00 92.44 296 GLY A N 1
ATOM 2339 C CA . GLY A 1 296 ? 7.605 -5.579 -22.132 1.00 92.44 296 GLY A CA 1
ATOM 2340 C C . GLY A 1 296 ? 8.211 -4.830 -23.322 1.00 92.44 296 GLY A C 1
ATOM 2341 O O . GLY A 1 296 ? 9.429 -4.764 -23.445 1.00 92.44 296 GLY A O 1
ATOM 2342 N N . ALA A 1 297 ? 7.400 -4.276 -24.229 1.00 91.38 297 ALA A N 1
ATOM 2343 C CA . ALA A 1 297 ? 7.922 -3.607 -25.427 1.00 91.38 297 ALA A CA 1
ATOM 2344 C C . ALA A 1 297 ? 8.584 -2.253 -25.115 1.00 91.38 297 ALA A C 1
ATOM 2346 O O . ALA A 1 297 ? 9.428 -1.787 -25.879 1.00 91.38 297 ALA A O 1
ATOM 2347 N N . ILE A 1 298 ? 8.192 -1.616 -24.011 1.00 90.12 298 ILE A N 1
ATOM 2348 C CA . ILE A 1 298 ? 8.696 -0.314 -23.557 1.00 90.12 298 ILE A CA 1
ATOM 2349 C C . ILE A 1 298 ? 9.764 -0.516 -22.487 1.00 90.12 298 ILE A C 1
ATOM 2351 O O . ILE A 1 298 ? 10.807 0.136 -22.484 1.00 90.12 298 ILE A O 1
ATOM 2355 N N . THR A 1 299 ? 9.489 -1.410 -21.548 1.00 92.69 299 THR A N 1
ATOM 2356 C CA . THR A 1 299 ? 10.317 -1.616 -20.368 1.00 92.69 299 THR A CA 1
ATOM 2357 C C . THR A 1 299 ? 11.331 -2.734 -20.574 1.00 92.69 299 THR A C 1
ATOM 2359 O O . THR A 1 299 ? 12.389 -2.683 -19.966 1.00 92.69 299 THR A O 1
ATOM 2362 N N . GLY A 1 300 ? 11.075 -3.718 -21.434 1.00 93.50 300 GLY A N 1
ATOM 2363 C CA . GLY A 1 300 ? 11.828 -4.975 -21.477 1.00 93.50 300 GLY A CA 1
ATOM 2364 C C . GLY A 1 300 ? 11.391 -5.989 -20.413 1.00 93.50 300 GLY A C 1
ATOM 2365 O O . GLY A 1 300 ? 11.898 -7.107 -20.413 1.00 93.50 300 GLY A O 1
ATOM 2366 N N . VAL A 1 301 ? 10.449 -5.624 -19.535 1.00 94.38 301 VAL A N 1
ATOM 2367 C CA . VAL A 1 301 ? 9.879 -6.491 -18.498 1.00 94.38 301 VAL A CA 1
ATOM 2368 C C . VAL A 1 301 ? 8.403 -6.728 -18.839 1.00 94.38 301 VAL A C 1
ATOM 2370 O O . VAL A 1 301 ? 7.617 -5.776 -18.800 1.00 94.38 301 VAL A O 1
ATOM 2373 N N . PRO A 1 302 ? 8.002 -7.954 -19.217 1.00 93.69 302 PRO A N 1
ATOM 2374 C CA . PRO A 1 302 ? 6.609 -8.246 -19.538 1.00 93.69 302 PRO A CA 1
ATOM 2375 C C . PRO A 1 302 ? 5.721 -8.074 -18.308 1.00 93.69 302 PRO A C 1
ATOM 2377 O O . PRO A 1 302 ? 6.185 -8.252 -17.183 1.00 93.69 302 PRO A O 1
ATOM 2380 N N . ALA A 1 303 ? 4.449 -7.742 -18.539 1.00 94.62 303 ALA A N 1
ATOM 2381 C CA . ALA A 1 303 ? 3.459 -7.518 -17.492 1.00 94.62 303 ALA A CA 1
ATOM 2382 C C . ALA A 1 303 ? 4.008 -6.659 -16.340 1.00 94.62 303 ALA A C 1
ATOM 2384 O O . ALA A 1 303 ? 4.066 -7.092 -15.190 1.00 94.62 303 ALA A O 1
ATOM 2385 N N . SER A 1 304 ? 4.448 -5.441 -16.655 1.00 96.62 304 SER A N 1
ATOM 2386 C CA . SER A 1 304 ? 5.027 -4.527 -15.670 1.00 96.62 304 SER A CA 1
ATOM 2387 C C . SER A 1 304 ? 4.290 -3.198 -15.617 1.00 96.62 304 SER A C 1
ATOM 2389 O O . SER A 1 304 ? 3.751 -2.714 -16.610 1.00 96.62 304 SER A O 1
ATOM 2391 N N . MET A 1 305 ? 4.280 -2.588 -14.439 1.00 96.12 305 MET A N 1
ATOM 2392 C CA . MET A 1 305 ? 3.919 -1.192 -14.253 1.00 96.12 305 MET A CA 1
ATOM 2393 C C . MET A 1 305 ? 5.198 -0.369 -14.178 1.00 96.12 305 MET A C 1
ATOM 2395 O O . MET A 1 305 ? 6.172 -0.774 -13.545 1.00 96.12 305 MET A O 1
ATOM 2399 N N . TYR A 1 306 ? 5.224 0.794 -14.813 1.00 95.25 306 TYR A N 1
ATOM 2400 C CA . TYR A 1 306 ? 6.415 1.630 -14.830 1.00 95.25 306 TYR A CA 1
ATOM 2401 C C . TYR A 1 306 ? 6.092 3.096 -14.596 1.00 95.25 306 TYR A C 1
ATOM 2403 O O . TYR A 1 306 ? 5.047 3.599 -14.998 1.00 95.25 306 TYR A O 1
ATOM 2411 N N . LEU A 1 307 ? 7.031 3.787 -13.957 1.00 93.44 307 LEU A N 1
ATOM 2412 C CA . LEU A 1 307 ? 6.993 5.221 -13.719 1.00 93.44 307 LEU A CA 1
ATOM 2413 C C . LEU A 1 307 ? 7.770 5.928 -14.835 1.00 93.44 307 LEU A C 1
ATOM 2415 O O . LEU A 1 307 ? 8.933 5.607 -15.086 1.00 93.44 307 LEU A O 1
ATOM 2419 N N . VAL A 1 308 ? 7.152 6.904 -15.497 1.00 90.88 308 VAL A N 1
ATOM 2420 C CA . VAL A 1 308 ? 7.723 7.641 -16.633 1.00 90.88 308 VAL A CA 1
ATOM 2421 C C . VAL A 1 308 ? 7.608 9.148 -16.427 1.00 90.88 308 VAL A C 1
ATOM 2423 O O . VAL A 1 308 ? 6.583 9.659 -15.988 1.00 90.88 308 VAL A O 1
ATOM 2426 N N . LEU A 1 309 ? 8.669 9.888 -16.750 1.00 87.25 309 LEU A N 1
ATOM 2427 C CA . LEU A 1 309 ? 8.703 11.342 -16.581 1.00 87.25 309 LEU A CA 1
ATOM 2428 C C . LEU A 1 309 ? 7.809 12.059 -17.611 1.00 87.25 309 LEU A C 1
ATOM 2430 O O . LEU A 1 309 ? 7.878 11.788 -18.812 1.00 87.25 309 LEU A O 1
ATOM 2434 N N . VAL A 1 310 ? 7.028 13.052 -17.166 1.00 79.88 310 VAL A N 1
ATOM 2435 C CA . VA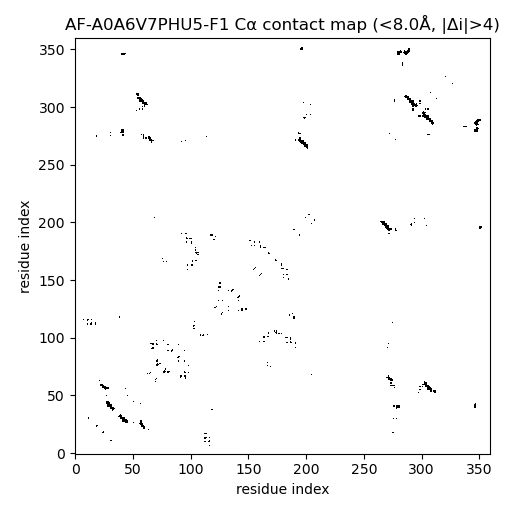L A 1 310 ? 5.991 13.719 -17.991 1.00 79.88 310 VAL A CA 1
ATOM 2436 C C . VAL A 1 310 ? 6.554 14.399 -19.249 1.00 79.88 310 VAL A C 1
ATOM 2438 O O . VAL A 1 310 ? 5.912 14.415 -20.302 1.00 79.88 310 VAL A O 1
ATOM 2441 N N . PHE A 1 311 ? 7.777 14.932 -19.200 1.00 68.38 311 PHE A N 1
ATOM 2442 C CA . PHE A 1 311 ? 8.411 15.559 -20.370 1.00 68.38 311 PHE A CA 1
ATOM 2443 C C . PHE A 1 311 ? 8.762 14.556 -21.487 1.00 68.38 311 PHE A C 1
ATOM 2445 O O . PHE A 1 311 ? 8.814 14.934 -22.663 1.00 68.38 311 PHE A O 1
ATOM 2452 N N . SER A 1 312 ? 8.941 13.274 -21.149 1.00 57.88 312 SER A N 1
ATOM 2453 C CA . SER A 1 312 ? 9.107 12.203 -22.138 1.00 57.88 312 SER A CA 1
ATOM 2454 C C . SER A 1 312 ? 7.792 11.918 -22.867 1.00 57.88 312 SER A C 1
ATOM 2456 O O . SER A 1 312 ? 7.781 11.807 -24.095 1.00 57.88 312 SER A O 1
ATOM 2458 N N . LEU A 1 313 ? 6.658 11.921 -22.155 1.00 58.19 313 LEU A N 1
ATOM 2459 C CA . LEU A 1 313 ? 5.334 11.704 -22.752 1.00 58.19 313 LEU A CA 1
ATOM 2460 C C . LEU A 1 313 ? 5.008 12.738 -23.838 1.00 58.19 313 LEU A C 1
ATOM 2462 O O . LEU A 1 313 ? 4.569 12.384 -24.931 1.00 58.19 313 LEU A O 1
ATOM 2466 N N . ALA A 1 314 ? 5.278 14.022 -23.579 1.00 57.03 314 ALA A N 1
ATOM 2467 C CA . ALA A 1 314 ? 5.058 15.087 -24.561 1.00 57.03 314 ALA A CA 1
ATOM 2468 C C . ALA A 1 314 ? 5.900 14.885 -25.835 1.00 57.03 314 ALA A C 1
ATOM 2470 O O . ALA A 1 314 ? 5.418 15.106 -26.951 1.00 57.03 314 ALA A O 1
ATOM 2471 N N . SER A 1 315 ? 7.137 14.408 -25.674 1.00 56.34 315 SER A N 1
ATOM 2472 C CA . SER A 1 315 ? 8.042 14.088 -26.780 1.00 56.34 315 SER A CA 1
ATOM 2473 C C . SER A 1 315 ? 7.576 12.852 -27.557 1.00 56.34 315 SER A C 1
ATOM 2475 O O . SER A 1 315 ? 7.594 12.871 -28.788 1.00 56.34 315 SER A O 1
ATOM 2477 N N . ARG A 1 316 ? 7.065 11.819 -26.870 1.00 57.09 316 ARG A N 1
ATOM 2478 C CA . ARG A 1 316 ? 6.450 10.625 -27.481 1.00 57.09 316 ARG A CA 1
ATOM 2479 C C . ARG A 1 316 ? 5.190 10.966 -28.272 1.00 57.09 316 ARG A C 1
ATOM 2481 O O . ARG A 1 316 ? 5.068 10.555 -29.422 1.00 57.09 316 ARG A O 1
ATOM 2488 N N . VAL A 1 317 ? 4.287 11.778 -27.718 1.00 56.97 317 VAL A N 1
ATOM 2489 C CA . VAL A 1 317 ? 3.081 12.246 -28.425 1.00 56.97 317 VAL A CA 1
ATOM 2490 C C . VAL A 1 317 ? 3.462 13.080 -29.651 1.00 56.97 317 VAL A C 1
ATOM 2492 O O . VAL A 1 317 ? 2.881 12.905 -30.724 1.00 56.97 317 VAL A O 1
ATOM 2495 N N . ALA A 1 318 ? 4.464 13.957 -29.540 1.00 48.84 318 ALA A N 1
ATOM 2496 C CA . ALA A 1 318 ? 4.973 14.726 -30.676 1.00 48.84 318 ALA A CA 1
ATOM 2497 C C . ALA A 1 318 ? 5.631 13.835 -31.748 1.00 48.84 318 ALA A C 1
ATOM 2499 O O . ALA A 1 318 ? 5.436 14.068 -32.944 1.00 48.84 318 ALA A O 1
ATOM 2500 N N . TYR A 1 319 ? 6.368 12.799 -31.337 1.00 46.78 319 TYR A N 1
ATOM 2501 C CA . TYR A 1 319 ? 6.984 11.813 -32.225 1.00 46.78 319 TYR A CA 1
ATOM 2502 C C . TYR A 1 319 ? 5.931 10.967 -32.960 1.00 46.78 319 TYR A C 1
ATOM 2504 O O . TYR A 1 319 ? 5.962 10.876 -34.189 1.00 46.78 319 TYR A O 1
ATOM 2512 N N . LEU A 1 320 ? 4.936 10.431 -32.246 1.00 47.41 320 LEU A N 1
ATOM 2513 C CA . LEU A 1 320 ? 3.837 9.649 -32.824 1.00 47.41 320 LEU A CA 1
ATOM 2514 C C . LEU A 1 320 ? 2.965 10.493 -33.770 1.00 47.41 320 LEU A C 1
ATOM 2516 O O . LEU A 1 320 ? 2.608 10.030 -34.855 1.00 47.41 320 LEU A O 1
ATOM 2520 N N . ARG A 1 321 ? 2.708 11.768 -33.438 1.00 43.31 321 ARG A N 1
ATOM 2521 C CA . ARG A 1 321 ? 2.012 12.720 -34.329 1.00 43.31 321 ARG A CA 1
ATOM 2522 C C . ARG A 1 321 ? 2.769 13.008 -35.625 1.00 43.31 321 ARG A C 1
ATOM 2524 O O . ARG A 1 321 ? 2.138 13.244 -36.650 1.00 43.31 321 ARG A O 1
ATOM 2531 N N . ARG A 1 322 ? 4.106 12.986 -35.612 1.00 46.62 322 ARG A N 1
ATOM 2532 C CA . ARG A 1 322 ? 4.911 13.136 -36.840 1.00 46.62 322 ARG A CA 1
ATOM 2533 C C . ARG A 1 322 ? 4.877 11.888 -37.719 1.00 46.62 322 ARG A C 1
ATOM 2535 O O . ARG A 1 322 ? 5.084 12.007 -38.923 1.00 46.62 322 ARG A O 1
ATOM 2542 N N . ARG A 1 323 ? 4.607 10.714 -37.139 1.00 42.25 323 ARG A N 1
ATOM 2543 C CA . ARG A 1 323 ? 4.649 9.423 -37.838 1.00 42.25 323 ARG A CA 1
ATOM 2544 C C . ARG A 1 323 ? 3.286 8.936 -38.345 1.00 42.25 323 ARG A C 1
ATOM 2546 O O . ARG A 1 323 ? 3.260 8.085 -39.225 1.00 42.25 323 ARG A O 1
ATOM 2553 N N . SER A 1 324 ? 2.170 9.499 -37.869 1.00 37.28 324 SER A N 1
ATOM 2554 C CA . SER A 1 324 ? 0.825 9.166 -38.361 1.00 37.28 324 SER A CA 1
ATOM 2555 C C . SER A 1 324 ? 0.009 10.405 -38.740 1.00 37.28 324 SER A C 1
ATOM 2557 O O . SER A 1 324 ? -0.452 11.155 -37.882 1.00 37.28 324 SER A O 1
ATOM 2559 N N . ARG A 1 325 ? -0.251 10.583 -40.043 1.00 39.38 325 ARG A N 1
ATOM 2560 C CA . ARG A 1 325 ? -1.265 11.523 -40.565 1.00 39.38 325 ARG A CA 1
ATOM 2561 C C . ARG A 1 325 ? -2.702 10.973 -40.488 1.00 39.38 325 ARG A C 1
ATOM 2563 O O . ARG A 1 325 ? -3.598 11.554 -41.090 1.00 39.38 325 ARG A O 1
ATOM 2570 N N . SER A 1 326 ? -2.956 9.909 -39.722 1.00 36.66 326 SER A N 1
ATOM 2571 C CA . SER A 1 326 ? -4.291 9.288 -39.640 1.00 36.66 326 SER A CA 1
ATOM 2572 C C . SER A 1 326 ? -4.739 8.915 -38.223 1.00 36.66 326 SER A C 1
ATOM 2574 O O . SER A 1 326 ? -5.715 8.194 -38.068 1.00 36.66 326 SER A O 1
ATOM 2576 N N . PHE A 1 327 ? -4.084 9.426 -37.176 1.00 33.94 327 PHE A N 1
ATOM 2577 C CA . PHE A 1 327 ? -4.424 9.098 -35.783 1.00 33.94 327 PHE A CA 1
ATOM 2578 C C . PHE A 1 327 ? -4.714 10.355 -34.951 1.00 33.94 327 PHE A C 1
ATOM 2580 O O . PHE A 1 327 ? -4.111 10.609 -33.912 1.00 33.94 327 PHE A O 1
ATOM 2587 N N . VAL A 1 328 ? -5.624 11.204 -35.434 1.00 33.38 328 VAL A N 1
ATOM 2588 C CA . VAL A 1 328 ? -6.110 12.373 -34.684 1.00 33.38 328 VAL A CA 1
ATOM 2589 C C . VAL A 1 328 ? -7.579 12.153 -34.359 1.00 33.38 328 VAL A C 1
ATOM 2591 O O . VAL A 1 328 ? -8.445 12.597 -35.100 1.00 33.38 328 VAL A O 1
ATOM 2594 N N . LYS A 1 329 ? -7.842 11.416 -33.275 1.00 28.42 329 LYS A N 1
ATOM 2595 C CA . LYS A 1 329 ? -9.114 11.398 -32.525 1.00 28.42 329 LYS A CA 1
ATOM 2596 C C . LYS A 1 329 ? -8.950 10.509 -31.283 1.00 28.42 329 LYS A C 1
ATOM 2598 O O . LYS A 1 329 ? -9.506 9.422 -31.236 1.00 28.42 329 LYS A O 1
ATOM 2603 N N . ARG A 1 330 ? -8.102 10.904 -30.322 1.00 33.75 330 ARG A N 1
ATOM 2604 C CA . ARG A 1 330 ? -8.061 10.253 -28.990 1.00 33.75 330 ARG A CA 1
ATOM 2605 C C . ARG A 1 330 ? -7.234 10.983 -27.918 1.00 33.75 330 ARG A C 1
ATOM 2607 O O . ARG A 1 330 ? -6.573 10.352 -27.114 1.00 33.75 330 ARG A O 1
ATOM 2614 N N . TYR A 1 331 ? -7.237 12.315 -27.911 1.00 28.70 331 TYR A N 1
ATOM 2615 C CA . TYR A 1 331 ? -6.612 13.070 -26.814 1.00 28.70 331 TYR A CA 1
ATOM 2616 C C . TYR A 1 331 ? -7.404 14.339 -26.548 1.00 28.70 331 TYR A C 1
ATOM 2618 O O . TYR A 1 331 ? -6.986 15.422 -26.955 1.00 28.70 331 TYR A O 1
ATOM 2626 N N . HIS A 1 332 ? -8.578 14.196 -25.948 1.00 26.98 332 HIS A N 1
ATOM 2627 C CA . HIS A 1 332 ? -9.245 15.271 -25.220 1.00 26.98 332 HIS A CA 1
ATOM 2628 C C . HIS A 1 332 ? -9.659 14.722 -23.853 1.00 26.98 332 HIS A C 1
ATOM 2630 O O . HIS A 1 332 ? -9.942 13.533 -23.753 1.00 26.98 332 HIS A O 1
ATOM 2636 N N . THR A 1 333 ? -9.677 15.638 -22.876 1.00 26.41 333 THR A N 1
ATOM 2637 C CA . THR A 1 333 ? -10.170 15.516 -21.488 1.00 26.41 333 THR A CA 1
ATOM 2638 C C . THR A 1 333 ? -9.094 15.194 -20.440 1.00 26.41 333 THR A C 1
ATOM 2640 O O . THR A 1 333 ? -8.306 14.283 -20.644 1.00 26.41 333 THR A O 1
ATOM 2643 N N . VAL A 1 334 ? -8.935 15.885 -19.298 1.00 29.02 334 VAL A N 1
ATOM 2644 C CA . VAL A 1 334 ? -9.269 17.238 -18.782 1.00 29.02 334 VAL A CA 1
ATOM 2645 C C . VAL A 1 334 ? -8.239 17.497 -17.654 1.00 29.02 334 VAL A C 1
ATOM 2647 O O . VAL A 1 334 ? -7.791 16.571 -16.986 1.00 29.02 334 VAL A O 1
ATOM 2650 N N . LYS A 1 335 ? -7.830 18.756 -17.447 1.00 31.44 335 LYS A N 1
ATOM 2651 C CA . LYS A 1 335 ? -7.004 19.195 -16.304 1.00 31.44 335 LYS A CA 1
ATOM 2652 C C . LYS A 1 335 ? -7.881 19.436 -15.073 1.00 31.44 335 LYS A C 1
ATOM 2654 O O . LYS A 1 335 ? -8.888 20.118 -15.226 1.00 31.44 335 LYS A O 1
ATOM 2659 N N . GLN A 1 336 ? -7.399 19.125 -13.868 1.00 30.64 336 GLN A N 1
ATOM 2660 C CA . GLN A 1 336 ? -7.689 19.948 -12.684 1.00 30.64 336 GLN A CA 1
ATOM 2661 C C . GLN A 1 336 ? -6.461 20.127 -11.779 1.00 30.64 336 GLN A C 1
ATOM 2663 O O . GLN A 1 336 ? -5.587 19.270 -11.689 1.00 30.64 336 GLN A O 1
ATOM 2668 N N . ALA A 1 337 ? -6.397 21.312 -11.173 1.00 25.41 337 ALA A N 1
ATOM 2669 C CA . ALA A 1 337 ? -5.323 21.864 -10.359 1.00 25.41 337 ALA A CA 1
ATOM 2670 C C . ALA A 1 337 ? -5.938 22.602 -9.162 1.00 25.41 337 ALA A C 1
ATOM 2672 O O . ALA A 1 337 ? -6.936 23.286 -9.371 1.00 25.41 337 ALA A O 1
ATOM 2673 N N . VAL A 1 338 ? -5.300 22.574 -7.979 1.00 21.27 338 VAL A N 1
ATOM 2674 C CA . VAL A 1 338 ? -5.480 23.600 -6.918 1.00 21.27 338 VAL A CA 1
ATOM 2675 C C . VAL A 1 338 ? -4.181 23.862 -6.130 1.00 21.27 338 VAL A C 1
ATOM 2677 O O . VAL A 1 338 ? -4.048 23.504 -4.979 1.00 21.27 338 VAL A O 1
ATOM 2680 N N . GLN A 1 339 ? -3.209 24.501 -6.777 1.00 23.02 339 GLN A N 1
ATOM 2681 C CA . GLN A 1 339 ? -2.332 25.574 -6.261 1.00 23.02 339 GLN A CA 1
ATOM 2682 C C . GLN A 1 339 ? -2.132 25.775 -4.725 1.00 23.02 339 GLN A C 1
ATOM 2684 O O . GLN A 1 339 ? -3.044 26.232 -4.049 1.00 23.02 339 GLN A O 1
ATOM 2689 N N . PHE A 1 340 ? -0.890 25.638 -4.216 1.00 20.25 340 PHE A N 1
ATOM 2690 C CA . PHE A 1 340 ? -0.005 26.735 -3.737 1.00 20.25 340 PHE A CA 1
ATOM 2691 C C . PHE A 1 340 ? 1.428 26.233 -3.390 1.00 20.25 340 PHE A C 1
ATOM 2693 O O . PHE A 1 340 ? 1.646 25.045 -3.185 1.00 20.25 340 PHE A O 1
ATOM 2700 N N . GLN A 1 341 ? 2.380 27.180 -3.447 1.00 21.98 341 GLN A N 1
ATOM 2701 C CA . GLN A 1 341 ? 3.867 27.185 -3.363 1.00 21.98 341 GLN A CA 1
ATOM 2702 C C . GLN A 1 341 ? 4.571 26.180 -2.421 1.00 21.98 341 GLN A C 1
ATOM 2704 O O . GLN A 1 341 ? 4.006 25.804 -1.409 1.00 21.98 341 GLN A O 1
ATOM 2709 N N . ALA A 1 342 ? 5.864 25.840 -2.530 1.00 23.97 342 ALA A N 1
ATOM 2710 C CA . ALA A 1 342 ? 6.938 25.881 -3.536 1.00 23.97 342 ALA A CA 1
ATOM 2711 C C . ALA A 1 342 ? 8.186 25.215 -2.888 1.00 23.97 342 ALA A C 1
ATOM 2713 O O . ALA A 1 342 ? 8.350 25.302 -1.675 1.00 23.97 342 ALA A O 1
ATOM 2714 N N . GLN A 1 343 ? 9.084 24.680 -3.730 1.00 24.88 343 GLN A N 1
ATOM 2715 C CA . GLN A 1 343 ? 10.503 24.316 -3.504 1.00 24.88 343 GLN A CA 1
ATOM 2716 C C . GLN A 1 343 ? 10.864 22.885 -3.038 1.00 24.88 343 GLN A C 1
ATOM 2718 O O . GLN A 1 343 ? 10.794 22.538 -1.861 1.00 24.88 343 GLN A O 1
ATOM 2723 N N . GLY A 1 344 ? 11.417 22.127 -4.002 1.00 28.03 344 GLY A N 1
ATOM 2724 C CA . GLY A 1 344 ? 12.278 20.948 -3.829 1.00 28.03 344 GLY A CA 1
ATOM 2725 C C . GLY A 1 344 ? 11.630 19.667 -4.354 1.00 28.03 344 GLY A C 1
ATOM 2726 O O . GLY A 1 344 ? 11.068 18.914 -3.564 1.00 28.03 344 GLY A O 1
ATOM 2727 N N . ASP A 1 345 ? 11.668 19.434 -5.670 1.00 33.91 345 ASP A N 1
ATOM 2728 C CA . ASP A 1 345 ? 10.690 18.544 -6.312 1.00 33.91 345 ASP A CA 1
ATOM 2729 C C . ASP A 1 345 ? 11.062 17.052 -6.198 1.00 33.91 345 ASP A C 1
ATOM 2731 O O . ASP A 1 345 ? 11.969 16.548 -6.864 1.00 33.91 345 ASP A O 1
ATOM 2735 N N . ALA A 1 346 ? 10.321 16.341 -5.343 1.00 39.12 346 ALA A N 1
ATOM 2736 C CA . ALA A 1 346 ? 10.160 14.890 -5.402 1.00 39.12 346 ALA A CA 1
ATOM 2737 C C . ALA A 1 346 ? 9.380 14.502 -6.671 1.00 39.12 346 ALA A C 1
ATOM 2739 O O . ALA A 1 346 ? 8.604 15.306 -7.197 1.00 39.12 346 ALA A O 1
ATOM 2740 N N . ILE A 1 347 ? 9.561 13.273 -7.166 1.00 43.69 347 ILE A N 1
ATOM 2741 C CA . ILE A 1 347 ? 8.738 12.786 -8.274 1.00 43.69 347 ILE A CA 1
ATOM 2742 C C . ILE A 1 347 ? 7.318 12.577 -7.754 1.00 43.69 347 ILE A C 1
ATOM 2744 O O . ILE A 1 347 ? 7.084 11.787 -6.840 1.00 43.69 347 ILE A O 1
ATOM 2748 N N . VAL A 1 348 ? 6.394 13.329 -8.345 1.00 49.72 348 VAL A N 1
ATOM 2749 C CA . VAL A 1 348 ? 4.988 13.348 -7.969 1.00 49.72 348 VAL A CA 1
ATOM 2750 C C . VAL A 1 348 ? 4.132 12.652 -9.023 1.00 49.72 348 VAL A C 1
ATOM 2752 O O . VAL A 1 348 ? 4.279 12.985 -10.200 1.00 49.72 348 VAL A O 1
ATOM 2755 N N . GLY A 1 349 ? 3.253 11.734 -8.606 1.00 38.12 349 GLY A N 1
ATOM 2756 C CA . GLY A 1 349 ? 2.368 10.955 -9.487 1.00 38.12 349 GLY A CA 1
ATOM 2757 C C . GLY A 1 349 ? 0.924 11.481 -9.570 1.00 38.12 349 GLY A C 1
ATOM 2758 O O . GLY A 1 349 ? 0.420 12.079 -8.616 1.00 38.12 349 GLY A O 1
ATOM 2759 N N . GLN A 1 350 ? 0.255 11.239 -10.706 1.00 37.91 350 GLN A N 1
ATOM 2760 C CA . GLN A 1 350 ? -1.163 11.548 -10.965 1.00 37.91 350 GLN A CA 1
ATOM 2761 C C . GLN A 1 350 ? -1.906 10.267 -11.404 1.00 37.91 350 GLN A C 1
ATOM 2763 O O . GLN A 1 350 ? -1.432 9.602 -12.323 1.00 37.91 350 GLN A O 1
ATOM 2768 N N . GLY A 1 351 ? -3.044 9.941 -10.771 1.00 33.53 351 GLY A N 1
ATOM 2769 C CA . GLY A 1 351 ? -3.922 8.805 -11.116 1.00 33.53 351 GLY A CA 1
ATOM 2770 C C . GLY A 1 351 ? -5.188 9.242 -11.865 1.00 33.53 351 GLY A C 1
ATOM 2771 O O . GLY A 1 351 ? -5.600 10.394 -11.731 1.00 33.53 351 GLY A O 1
ATOM 2772 N N . GLY A 1 352 ? -5.763 8.353 -12.683 1.00 33.22 352 GLY A N 1
ATOM 2773 C CA . GLY A 1 352 ? -6.905 8.632 -13.566 1.00 33.22 352 GLY A CA 1
ATOM 2774 C C . GLY A 1 352 ? -8.162 7.806 -13.262 1.00 33.22 352 GLY A C 1
ATOM 2775 O O . GLY A 1 352 ? -8.045 6.686 -12.784 1.00 33.22 352 GLY A O 1
ATOM 2776 N N . GLU A 1 353 ? -9.319 8.405 -13.566 1.00 37.25 353 GLU A N 1
ATOM 2777 C CA . GLU A 1 353 ? -10.701 7.889 -13.747 1.00 37.25 353 GLU A CA 1
ATOM 2778 C C . GLU A 1 353 ? -11.522 9.114 -14.243 1.00 37.25 353 GLU A C 1
ATOM 2780 O O . GLU A 1 353 ? -11.170 10.238 -13.884 1.00 37.25 353 GLU A O 1
ATOM 2785 N N . GLY A 1 354 ? -12.545 9.112 -15.106 1.00 29.31 354 GLY A N 1
ATOM 2786 C CA . GLY A 1 354 ? -13.495 8.128 -15.638 1.00 29.31 354 GLY A CA 1
ATOM 2787 C C . GLY A 1 354 ? -14.860 8.857 -15.712 1.00 29.31 354 GLY A C 1
ATOM 2788 O O . GLY A 1 354 ? -15.419 9.163 -14.667 1.00 29.31 354 GLY A O 1
ATOM 2789 N N . ASP A 1 355 ? -15.322 9.259 -16.907 1.00 30.98 355 ASP A N 1
ATOM 2790 C CA . ASP A 1 355 ? -16.473 10.168 -17.147 1.00 30.98 355 ASP A CA 1
ATOM 2791 C C . ASP A 1 355 ? -17.859 9.541 -16.860 1.00 30.98 355 ASP A C 1
ATOM 2793 O O . ASP A 1 355 ? -18.100 8.401 -17.247 1.00 30.98 355 ASP A O 1
ATOM 2797 N N . GLU A 1 356 ? -18.823 10.349 -16.384 1.00 30.25 356 GLU A N 1
ATOM 2798 C CA . GLU A 1 356 ? -20.201 10.320 -16.908 1.00 30.25 356 GLU A CA 1
ATOM 2799 C C . GLU A 1 356 ? -20.891 11.705 -16.846 1.00 30.25 356 GLU A C 1
ATOM 2801 O O . GLU A 1 356 ? -20.606 12.564 -16.012 1.00 30.25 356 GLU A O 1
ATOM 2806 N N . GLU A 1 357 ? -21.755 11.933 -17.830 1.00 33.47 357 GLU A N 1
ATOM 2807 C CA . GLU A 1 357 ? -22.178 13.204 -18.424 1.00 33.47 357 GLU A CA 1
ATOM 2808 C C . GLU A 1 357 ? -23.582 13.635 -17.936 1.00 33.47 357 GLU A C 1
ATOM 2810 O O . GLU A 1 357 ? -24.462 12.786 -17.813 1.00 33.47 357 GLU A O 1
AT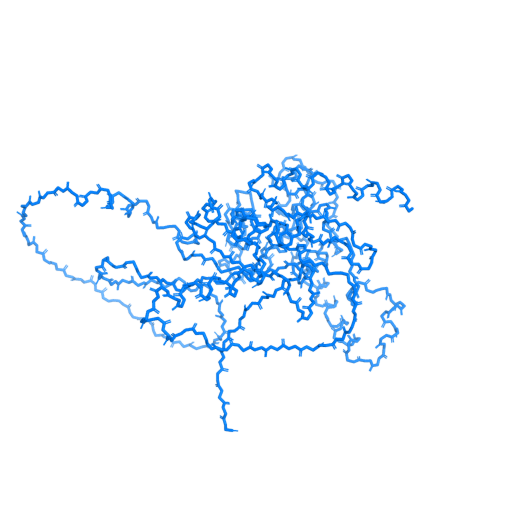OM 2815 N N . ARG A 1 358 ? -23.844 14.947 -17.760 1.00 30.44 358 ARG A N 1
ATOM 2816 C CA . ARG A 1 358 ? -24.905 15.716 -18.476 1.00 30.44 358 ARG A CA 1
ATOM 2817 C C . ARG A 1 358 ? -25.247 17.083 -17.862 1.00 30.44 358 ARG A C 1
ATOM 2819 O O . ARG A 1 358 ? -25.528 17.221 -16.676 1.00 30.44 358 ARG A O 1
ATOM 2826 N N . SER A 1 359 ? -25.282 18.067 -18.762 1.00 29.34 359 SER A N 1
ATOM 2827 C CA . SER A 1 359 ? -25.854 19.424 -18.662 1.00 29.34 359 SER A CA 1
ATOM 2828 C C . SER A 1 359 ? -27.407 19.394 -18.614 1.00 29.34 359 SER A C 1
ATOM 2830 O O . SER A 1 359 ? -27.973 18.297 -18.658 1.00 29.34 359 SER A O 1
ATOM 2832 N N . PRO A 1 360 ? -28.143 20.529 -18.545 1.00 45.03 360 PRO A N 1
ATOM 2833 C CA . PRO A 1 360 ? -27.954 21.778 -19.309 1.00 45.03 360 PRO A CA 1
ATOM 2834 C C . PRO A 1 360 ? -27.208 22.896 -18.579 1.00 45.03 360 PRO A C 1
ATOM 2836 O O . PRO A 1 360 ? -27.456 23.082 -17.367 1.00 45.03 360 PRO A O 1
#

Secondary structure (DSSP, 8-state):
-HHHHHHHHHHHHHHHHHHHHTT-EESSEEEEE--TTT-EEEEESS-GGG--S-SEEEEEEGGGSB-HHHHHH-TTTHHHHHHHHHTTS--HHHHHHHHHHHHHH-TT-TTHHHHTTS-S--SSGGG--HHHHHHTTTSHHHHHHHHHHHHHHHHIIIIIHHHHHHHHTTSSS---SPP-HHHHHHHHHHHHHH-EEEEE-HHHHSPPPGGGHHHHT--S--------------------------------------------PPPEEEEEB-TTGGGPBP-SS-SEEEEEESSSTTTSSSSEEEEEEHHHHHHHHHHHHHH-TT--SS-----------------B------------

Organism: NCBI:txid296719

Sequence (360 aa):
MMADADLDEAKLQLFLQWLQANGGELRGSTIRHCGPSRGFGVFSTSLPAHNNGDGVVMVVPLDLAITPMRVLQDPFLGPRCRALFEEGNIDDRFLIMLFLMVERLRSNSLWKPYLDILPSSFGNPLWFTENELNELKGTTLYRATMLQRKSLQALYQDKVKGLVEELSHSDELQSTREVQYEDFLWANSIFWTRALNIPFPHSYVFPGSIEEQDKESSFLGGDYGASVTQVPGETSNWKQSRNSEDAGILLENNSGDETSKSVNRDPLWVEGLVPGIDFCNHGFKGAATWEVDPTGAITGVPASMYLVLVFSLASRVAYLRRRSRSFVKRYHTVKQAVQFQAQGDAIVGQGGEGDEERSP